Protein AF-0000000073405337 (afdb_homodimer)

Secondary structure (DSSP, 8-state):
---PPPHHHHHHB-HHHHHHHHHHHHTS-BHHHHHHHHT--HHHHHHHHHHHHHTTSEEEEEEE-TTSPEEEEEEE-HHHHHHHHHHHHHHHHHHGGG-/---PPPHHHHHHB-HHHHHHHHHHHHTS-BHHHHHHHHT--HHHHHHHHHHHHHTTSEEEEEEE-TTSPEEEEEEE-HHHHHHHHHHHHHHHHHHGGG-

Radius of gyration: 18.99 Å; Cα contacts (8 Å, |Δi|>4): 247; chains: 2; bounding box: 36×68×45 Å

Organism: Sulfolobus acidocaldarius (strain ATCC 33909 / DSM 639 / JCM 8929 / NBRC 15157 / NCIMB 11770) (NCBI:txid330779)

Foldseek 3Di:
DQQDFDPVLVVVDDLLLVLLLVCVNVPWDWLVRSCVVSVHDPVSSVVNVVVCVVVQQKDWDWDQDPVRDITIIIHGDPNSVVSNVVSSVVRVVVVVVPD/DQQDFDPVLVVVDDLLLVLLLVCVNVPWDWLVVSCVVSVHDPVSSVVNVVVCVVVQQKDWDWDQDPVRDITIIIHGDPNSVVSNVVSSVVRVVVVVVPD

InterPro domains:
  IPR036388 Winged helix-like DNA-binding domain superfamily [G3DSA:1.10.10.10] (5-98)
  IPR036390 Winged helix DNA-binding domain superfamily [SSF46785] (7-92)

Solvent-accessible surface area (backbone atoms only — not comparable to full-atom values): 11144 Å² total; per-residue (Å²): 131,88,82,82,78,42,70,68,47,61,72,41,44,21,71,60,44,47,50,48,44,47,35,60,74,58,62,53,29,38,59,66,55,47,29,61,75,68,69,48,51,68,70,51,46,66,54,46,51,58,52,36,39,75,70,48,29,35,45,75,43,79,41,78,44,94,84,75,42,76,44,46,30,35,35,64,32,74,62,22,46,53,53,35,49,52,51,52,51,51,34,54,63,69,51,59,66,82,110,131,88,82,80,79,41,69,69,48,60,71,40,45,21,71,60,44,47,50,47,44,46,36,63,73,59,62,53,30,37,58,66,56,47,28,61,75,68,68,49,52,69,70,51,48,66,54,45,52,58,51,36,38,74,71,48,29,35,46,74,43,78,42,78,44,94,85,74,42,76,46,49,29,35,35,64,31,74,62,22,46,53,52,36,50,51,53,52,50,50,33,53,62,70,54,60,66,81,111

pLDDT: mean 93.94, std 10.53, range [35.09, 98.75]

Sequence (198 aa):
MEIKINEQLFELLSTEMKFVLYVGLLKEPTLSELRDATRASWSTVHNIVPKLQGLGLIEVQEEKTRVKSVKKIAKLTDKGRMVFEKILELNQLLSEDKAMEIKINEQLFELLSTEMKFVLYVGLLKEPTLSELRDATRASWSTVHNIVPKLQGLGLIEVQEEKTRVKSVKKIAKLTDKGRMVFEKILELNQLLSEDKA

Nearest PDB structures (foldseek):
  4em0-assembly1_B  TM=7.522E-01  e=1.546E-04  Staphylococcus aureus subsp. aureus MRSA252
  2eth-assembly1_A  TM=6.329E-01  e=9.337E-05  Thermotoga maritima
  4zzl-assembly1_A  TM=7.903E-01  e=5.806E-04  Pseudomonas aeruginosa
  7el3-assembly1_B  TM=6.093E-01  e=9.613E-04  Acinetobacter baumannii
  1sfx-assembly1_A  TM=6.537E-01  e=8.725E-03  Archaeoglobus fulgidus DSM 4304

Structure (mmCIF, N/CA/C/O backbone):
data_AF-0000000073405337-model_v1
#
loop_
_entity.id
_entity.type
_entity.pdbx_description
1 polymer 'Conserved conjugative plasmid protein'
#
loop_
_atom_site.group_PDB
_atom_site.id
_atom_site.type_symbol
_atom_site.label_atom_id
_atom_site.label_alt_id
_atom_site.label_comp_id
_atom_site.label_asym_id
_atom_site.label_entity_id
_atom_site.label_seq_id
_atom_site.pdbx_PDB_ins_code
_atom_site.Cartn_x
_atom_site.Cartn_y
_atom_site.Cartn_z
_atom_site.occupancy
_atom_site.B_iso_or_equiv
_atom_site.auth_seq_id
_atom_site.auth_comp_id
_atom_site.auth_asym_id
_atom_site.auth_atom_id
_atom_site.pdbx_PDB_model_num
ATOM 1 N N . MET A 1 1 ? -19.859 14.172 -2.201 1 52.22 1 MET A N 1
ATOM 2 C CA . MET A 1 1 ? -20.156 12.75 -2.244 1 52.22 1 MET A CA 1
ATOM 3 C C . MET A 1 1 ? -19.234 11.961 -1.316 1 52.22 1 MET A C 1
ATOM 5 O O . MET A 1 1 ? -18.031 12.18 -1.312 1 52.22 1 MET A O 1
ATOM 9 N N . GLU A 1 2 ? -19.766 11.422 -0.228 1 74.88 2 GLU A N 1
ATOM 10 C CA . GLU A 1 2 ? -19.062 10.695 0.829 1 74.88 2 GLU A CA 1
ATOM 11 C C . GLU A 1 2 ? -18.375 9.453 0.279 1 74.88 2 GLU A C 1
ATOM 13 O O . GLU A 1 2 ? -19.016 8.617 -0.379 1 74.88 2 GLU A O 1
ATOM 18 N N . ILE A 1 3 ? -17.031 9.531 0.076 1 84.38 3 ILE A N 1
ATOM 19 C CA . ILE A 1 3 ? -16.281 8.398 -0.467 1 84.38 3 ILE A CA 1
ATOM 20 C C . ILE A 1 3 ? -16.266 7.262 0.55 1 84.38 3 ILE A C 1
ATOM 22 O O . ILE A 1 3 ? -15.812 7.441 1.686 1 84.38 3 ILE A O 1
ATOM 26 N N . LYS A 1 4 ? -16.953 6.145 0.155 1 92.75 4 LYS A N 1
ATOM 27 C CA . LYS A 1 4 ? -16.906 4.949 0.99 1 92.75 4 LYS A CA 1
ATOM 28 C C . LYS A 1 4 ? -15.648 4.125 0.693 1 92.75 4 LYS A C 1
ATOM 30 O O . LYS A 1 4 ? -15.422 3.73 -0.451 1 92.75 4 LYS A O 1
ATOM 35 N N . ILE A 1 5 ? -14.914 3.9 1.692 1 94.75 5 ILE A N 1
ATOM 36 C CA . ILE A 1 5 ? -13.672 3.148 1.528 1 94.75 5 ILE A CA 1
ATOM 37 C C . ILE A 1 5 ? -13.93 1.666 1.794 1 94.75 5 ILE A C 1
ATOM 39 O O . ILE A 1 5 ? -14.461 1.301 2.848 1 94.75 5 ILE A O 1
ATOM 43 N N . ASN A 1 6 ? -13.508 0.864 0.91 1 94.38 6 ASN A N 1
ATOM 44 C CA . ASN A 1 6 ? -13.703 -0.58 0.991 1 94.38 6 ASN A CA 1
ATOM 45 C C . ASN A 1 6 ? -12.695 -1.229 1.938 1 94.38 6 ASN A C 1
ATOM 47 O O . ASN A 1 6 ? -11.523 -0.854 1.953 1 94.38 6 ASN A O 1
ATOM 51 N N . GLU A 1 7 ? -13.234 -2.178 2.639 1 95.25 7 GLU A N 1
ATOM 52 C CA . GLU A 1 7 ? -12.375 -2.875 3.588 1 95.25 7 GLU A CA 1
ATOM 53 C C . GLU A 1 7 ? -11.203 -3.547 2.879 1 95.25 7 GLU A C 1
ATOM 55 O O . GLU A 1 7 ? -10.109 -3.66 3.441 1 95.25 7 GLU A O 1
ATOM 60 N N . GLN A 1 8 ? -11.352 -4.055 1.695 1 95.69 8 GLN A N 1
ATOM 61 C CA . GLN A 1 8 ? -10.289 -4.691 0.926 1 95.69 8 GLN A CA 1
ATOM 62 C C . GLN A 1 8 ? -9.141 -3.721 0.653 1 95.69 8 GLN A C 1
ATOM 64 O O . GLN A 1 8 ? -7.973 -4.098 0.719 1 95.69 8 GLN A O 1
ATOM 69 N N . LEU A 1 9 ? -9.523 -2.535 0.361 1 96.38 9 LEU A N 1
ATOM 70 C CA . LEU A 1 9 ? -8.492 -1.525 0.148 1 96.38 9 LEU A CA 1
ATOM 71 C C . LEU A 1 9 ? -7.648 -1.33 1.406 1 96.38 9 LEU A C 1
ATOM 73 O O . LEU A 1 9 ? -6.422 -1.273 1.336 1 96.38 9 LEU A O 1
ATOM 77 N N . PHE A 1 10 ? -8.367 -1.22 2.51 1 95.12 10 PHE A N 1
ATOM 78 C CA . PHE A 1 10 ? -7.676 -1.005 3.775 1 95.12 10 PHE A CA 1
ATOM 79 C C . PHE A 1 10 ? -6.707 -2.145 4.059 1 95.12 10 PHE A C 1
ATOM 81 O O . PHE A 1 10 ? -5.621 -1.922 4.598 1 95.12 10 PHE A O 1
ATOM 88 N N . GLU A 1 11 ? -7.066 -3.322 3.666 1 94.31 11 GLU A N 1
ATOM 89 C CA . GLU A 1 11 ? -6.219 -4.492 3.865 1 94.31 11 GLU A CA 1
ATOM 90 C C . GLU A 1 11 ? -4.973 -4.43 2.982 1 94.31 11 GLU A C 1
ATOM 92 O O . GLU A 1 11 ? -3.932 -4.988 3.328 1 94.31 11 GLU A O 1
ATOM 97 N N . LEU A 1 12 ? -5.074 -3.746 1.943 1 97.44 12 LEU A N 1
ATOM 98 C CA . LEU A 1 12 ? -3.998 -3.744 0.957 1 97.44 12 LEU A CA 1
ATOM 99 C C . LEU A 1 12 ? -3.07 -2.553 1.169 1 97.44 12 LEU A C 1
ATOM 101 O O . LEU A 1 12 ? -1.933 -2.555 0.693 1 97.44 12 LEU A O 1
ATOM 105 N N . LEU A 1 13 ? -3.541 -1.532 1.844 1 98.06 13 LEU A N 1
ATOM 106 C CA . LEU A 1 13 ? -2.75 -0.317 1.991 1 98.06 13 LEU A CA 1
ATOM 107 C C . LEU A 1 13 ? -1.751 -0.454 3.135 1 98.06 13 LEU A C 1
ATOM 109 O O . LEU A 1 13 ? -2.059 -1.058 4.164 1 98.06 13 LEU A O 1
ATOM 113 N N . SER A 1 14 ? -0.599 0.076 3.014 1 98.19 14 SER A N 1
ATOM 114 C CA . SER A 1 14 ? 0.33 0.271 4.121 1 98.19 14 SER A CA 1
ATOM 115 C C . SER A 1 14 ? -0.15 1.376 5.059 1 98.19 14 SER A C 1
ATOM 117 O O . SER A 1 14 ? -1.087 2.109 4.73 1 98.19 14 SER A O 1
ATOM 119 N N . THR A 1 15 ? 0.504 1.467 6.172 1 97.88 15 THR A N 1
ATOM 120 C CA . THR A 1 15 ? 0.21 2.57 7.078 1 97.88 15 THR A CA 1
ATOM 121 C C . THR A 1 15 ? 0.48 3.912 6.406 1 97.88 15 THR A C 1
ATOM 123 O O . THR A 1 15 ? -0.313 4.848 6.531 1 97.88 15 THR A O 1
ATOM 126 N N . GLU A 1 16 ? 1.573 3.961 5.688 1 98.31 16 GLU A N 1
ATOM 127 C CA . GLU A 1 16 ? 1.931 5.18 4.969 1 98.31 16 GLU A CA 1
ATOM 128 C C . GLU A 1 16 ? 0.82 5.602 4.008 1 98.31 16 GLU A C 1
ATOM 130 O O . GLU A 1 16 ? 0.406 6.762 4.004 1 98.31 16 GLU A O 1
ATOM 135 N N . MET A 1 17 ? 0.316 4.691 3.297 1 98.62 17 MET A N 1
ATOM 136 C CA . MET A 1 17 ? -0.707 4.992 2.299 1 98.62 17 MET A CA 1
ATOM 137 C C . MET A 1 17 ? -2.033 5.336 2.967 1 98.62 17 MET A C 1
ATOM 139 O O . MET A 1 17 ? -2.795 6.16 2.461 1 98.62 17 MET A O 1
ATOM 143 N N . LYS A 1 18 ? -2.324 4.719 4.039 1 98.38 18 LYS A N 1
ATOM 144 C CA . LYS A 1 18 ? -3.521 5.062 4.801 1 98.38 18 LYS A CA 1
ATOM 145 C C . LYS A 1 18 ? -3.453 6.504 5.305 1 98.38 18 LYS A C 1
ATOM 147 O O . LYS A 1 18 ? -4.465 7.207 5.324 1 98.38 18 LYS A O 1
ATOM 152 N N . PHE A 1 19 ? -2.312 6.871 5.719 1 98.75 19 PHE A N 1
ATOM 153 C CA . PHE A 1 19 ? -2.166 8.25 6.16 1 98.75 19 PHE A CA 1
ATOM 154 C C . PHE A 1 19 ? -2.428 9.219 5.012 1 98.75 19 PHE A C 1
ATOM 156 O O . PHE A 1 19 ? -3.123 10.219 5.184 1 98.75 19 PHE A O 1
ATOM 163 N N . VAL A 1 20 ? -1.904 8.953 3.85 1 98.62 20 VAL A N 1
ATOM 164 C CA . VAL A 1 20 ? -2.16 9.797 2.689 1 98.62 20 VAL A CA 1
ATOM 165 C C . VAL A 1 20 ? -3.66 9.852 2.41 1 98.62 20 VAL A C 1
ATOM 167 O O . VAL A 1 20 ? -4.215 10.93 2.172 1 98.62 20 VAL A O 1
ATOM 170 N N . LEU A 1 21 ? -4.281 8.719 2.455 1 98.56 21 LEU A N 1
ATOM 171 C CA . LEU A 1 21 ? -5.723 8.609 2.244 1 98.56 21 LEU A CA 1
ATOM 172 C C . LEU A 1 21 ? -6.48 9.508 3.211 1 98.56 21 LEU A C 1
ATOM 174 O O . LEU A 1 21 ? -7.32 10.312 2.789 1 98.56 21 LEU A O 1
ATOM 178 N N . TYR A 1 22 ? -6.113 9.461 4.41 1 98.38 22 TYR A N 1
ATOM 179 C CA . TYR A 1 22 ? -6.895 10.164 5.426 1 98.38 22 TYR A CA 1
ATOM 180 C C . TYR A 1 22 ? -6.602 11.656 5.398 1 98.38 22 TYR A C 1
ATOM 182 O O . TYR A 1 22 ? -7.484 12.477 5.668 1 98.38 22 TYR A O 1
ATOM 190 N N . VAL A 1 23 ? -5.402 12.031 5.141 1 98.56 23 VAL A N 1
ATOM 191 C CA . VAL A 1 23 ? -5.141 13.461 4.973 1 98.56 23 VAL A CA 1
ATOM 192 C C . VAL A 1 23 ? -6.023 14.016 3.859 1 98.56 23 VAL A C 1
ATOM 194 O O . VAL A 1 23 ? -6.582 15.109 3.992 1 98.56 23 VAL A O 1
ATOM 197 N N . GLY A 1 24 ? -6.113 13.273 2.785 1 98.12 24 GLY A N 1
ATOM 198 C CA . GLY A 1 24 ? -6.957 13.688 1.677 1 98.12 24 GLY A CA 1
ATOM 199 C C . GLY A 1 24 ? -8.43 13.719 2.027 1 98.12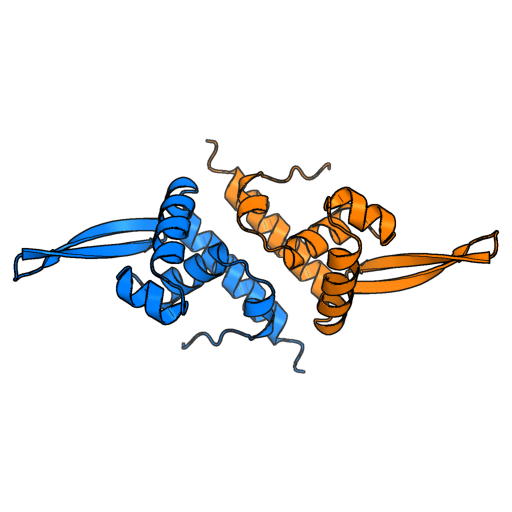 24 GLY A C 1
ATOM 200 O O . GLY A 1 24 ? -9.141 14.664 1.662 1 98.12 24 GLY A O 1
ATOM 201 N N . LEU A 1 25 ? -8.906 12.742 2.723 1 97.81 25 LEU A N 1
ATOM 202 C CA . LEU A 1 25 ? -10.32 12.625 3.061 1 97.81 25 LEU A CA 1
ATOM 203 C C . LEU A 1 25 ? -10.742 13.719 4.035 1 97.81 25 LEU A C 1
ATOM 205 O O . LEU A 1 25 ? -11.852 14.25 3.934 1 97.81 25 LEU A O 1
ATOM 209 N N . LEU A 1 26 ? -9.844 14.039 5 1 97.31 26 LEU A N 1
ATOM 210 C CA . LEU A 1 26 ? -10.18 14.961 6.078 1 97.31 26 LEU A CA 1
ATOM 211 C C . LEU A 1 26 ? -9.922 16.406 5.664 1 97.31 26 LEU A C 1
ATOM 213 O O . LEU A 1 26 ? -10.375 17.344 6.324 1 97.31 26 LEU A O 1
ATOM 217 N N . LYS A 1 27 ? -9.289 16.578 4.613 1 94.75 27 LYS A N 1
ATOM 218 C CA . LYS A 1 27 ? -8.984 17.906 4.09 1 94.75 27 LYS A CA 1
ATOM 219 C C . LYS A 1 27 ? -8.32 18.781 5.152 1 94.75 27 LYS A C 1
ATOM 221 O O . LYS A 1 27 ? -8.953 19.672 5.715 1 94.75 27 LYS A O 1
ATOM 226 N N . GLU A 1 28 ? -7.113 18.656 5.402 1 92.75 28 GLU A N 1
ATOM 227 C CA . GLU A 1 28 ? -6.27 19.469 6.27 1 92.75 28 GLU A CA 1
ATOM 228 C C . GLU A 1 28 ? -6.488 19.141 7.738 1 92.75 28 GLU A C 1
ATOM 230 O O . GLU A 1 28 ? -6.758 20.016 8.555 1 92.75 28 GLU A O 1
ATOM 235 N N . PRO A 1 29 ? -6.332 17.969 8.117 1 98 29 PRO A N 1
ATOM 236 C CA . PRO A 1 29 ? -6.457 17.562 9.523 1 98 29 PRO A CA 1
ATOM 237 C C . PRO A 1 29 ? -5.281 18.031 10.375 1 98 29 PRO A C 1
ATOM 239 O O . PRO A 1 29 ? -4.156 18.125 9.875 1 98 29 PRO A O 1
ATOM 242 N N . THR A 1 30 ? -5.621 18.281 11.648 1 97.69 30 THR A N 1
ATOM 243 C CA . THR A 1 30 ? -4.527 18.344 12.609 1 97.69 30 THR A CA 1
ATOM 244 C C . THR A 1 30 ? -3.904 16.969 12.82 1 97.69 30 THR A C 1
ATOM 246 O O . THR A 1 30 ? -4.5 15.945 12.461 1 97.69 30 THR A O 1
ATOM 249 N N . LEU A 1 31 ? -2.67 16.938 13.359 1 98 31 LEU A N 1
ATOM 250 C CA . LEU A 1 31 ? -2.047 15.656 13.641 1 98 31 LEU A CA 1
ATOM 251 C C . LEU A 1 31 ? -2.881 14.852 14.633 1 98 31 LEU A C 1
ATOM 253 O O . LEU A 1 31 ? -2.934 13.625 14.547 1 98 31 LEU A O 1
ATOM 257 N N . SER A 1 32 ? -3.574 15.547 15.531 1 97.56 32 SER A N 1
ATOM 258 C CA . SER A 1 32 ? -4.465 14.875 16.484 1 97.56 32 SER A CA 1
ATOM 259 C C . SER A 1 32 ? -5.645 14.227 15.766 1 97.56 32 SER A C 1
ATOM 261 O O . SER A 1 32 ? -5.984 13.078 16.031 1 97.56 32 SER A O 1
ATOM 263 N N . GLU A 1 33 ? -6.254 14.922 14.922 1 98 33 GLU A N 1
ATOM 264 C CA . GLU A 1 33 ? -7.355 14.383 14.125 1 98 33 GLU A CA 1
ATOM 265 C C . GLU A 1 33 ? -6.898 13.211 13.266 1 98 33 GLU A C 1
ATOM 267 O O . GLU A 1 33 ? -7.617 12.219 13.133 1 98 33 GLU A O 1
ATOM 272 N N . LEU A 1 34 ? -5.754 13.352 12.688 1 98.38 34 LEU A N 1
ATOM 273 C CA . LEU A 1 34 ? -5.184 12.297 11.859 1 98.38 34 LEU A CA 1
ATOM 274 C C . LEU A 1 34 ? -4.918 11.039 12.68 1 98.38 34 LEU A C 1
ATOM 276 O O . LEU A 1 34 ? -5.23 9.93 12.242 1 98.38 34 LEU A O 1
ATOM 280 N N . ARG A 1 35 ? -4.375 11.266 13.867 1 98.5 35 ARG A N 1
ATOM 281 C CA . ARG A 1 35 ? -4.113 10.164 14.781 1 98.5 35 ARG A CA 1
ATOM 282 C C . ARG A 1 35 ? -5.398 9.406 15.109 1 98.5 35 ARG A C 1
ATOM 284 O O . ARG A 1 35 ? -5.434 8.18 15.055 1 98.5 35 ARG A O 1
ATOM 291 N N . ASP A 1 36 ? -6.465 10.133 15.383 1 98.25 36 ASP A N 1
ATOM 292 C CA . ASP A 1 36 ? -7.75 9.539 15.727 1 98.25 36 ASP A CA 1
ATOM 293 C C . ASP A 1 36 ? -8.352 8.789 14.539 1 98.25 36 ASP A C 1
ATOM 295 O O . ASP A 1 36 ? -8.812 7.656 14.688 1 98.25 36 ASP A O 1
ATOM 299 N N . ALA A 1 37 ? -8.281 9.32 13.383 1 97.06 37 ALA A N 1
ATOM 300 C CA . ALA A 1 37 ? -8.883 8.742 12.188 1 97.06 37 ALA A CA 1
ATOM 301 C C . ALA A 1 37 ? -8.164 7.457 11.789 1 97.06 37 ALA A C 1
ATOM 303 O O . ALA A 1 37 ? -8.789 6.516 11.289 1 97.06 37 ALA A O 1
ATOM 304 N N . THR A 1 38 ? -6.84 7.383 11.969 1 97.19 38 THR A N 1
ATOM 305 C CA . THR A 1 38 ? -6.047 6.227 11.57 1 97.19 38 THR A CA 1
ATOM 306 C C . THR A 1 38 ? -5.977 5.207 12.703 1 97.19 38 THR A C 1
ATOM 308 O O . THR A 1 38 ? -5.414 4.121 12.539 1 97.19 38 THR A O 1
ATOM 311 N N . ARG A 1 39 ? -6.477 5.633 13.867 1 97.44 39 ARG A N 1
ATOM 312 C CA . ARG A 1 39 ? -6.387 4.809 15.062 1 97.44 39 ARG A CA 1
ATOM 313 C C . ARG A 1 39 ? -4.941 4.445 15.375 1 97.44 39 ARG A C 1
ATOM 315 O O . ARG A 1 39 ? -4.648 3.312 15.758 1 97.44 39 ARG A O 1
ATOM 322 N N . ALA A 1 40 ? -4.117 5.352 15.148 1 98.25 40 ALA A N 1
ATOM 323 C CA . ALA A 1 40 ? -2.686 5.156 15.367 1 98.25 40 ALA A CA 1
ATOM 324 C C . ALA A 1 40 ? -2.262 5.699 16.734 1 98.25 40 ALA A C 1
ATOM 326 O O . ALA A 1 40 ? -2.975 6.5 17.344 1 98.25 40 ALA A O 1
ATOM 327 N N . SER A 1 41 ? -1.123 5.285 17.156 1 98.44 41 SER A N 1
ATOM 328 C CA . SER A 1 41 ? -0.475 5.895 18.312 1 98.44 41 SER A CA 1
ATOM 329 C C . SER A 1 41 ? 0.309 7.141 17.906 1 98.44 41 SER A C 1
ATOM 331 O O . SER A 1 41 ? 0.611 7.34 16.734 1 98.44 41 SER A O 1
ATOM 333 N N . TRP A 1 42 ? 0.666 7.918 18.875 1 98 42 TRP A N 1
ATOM 334 C CA . TRP A 1 42 ? 1.489 9.086 18.594 1 98 42 TRP A CA 1
ATOM 335 C C . TRP A 1 42 ? 2.854 8.68 18.047 1 98 42 TRP A C 1
ATOM 337 O O . TRP A 1 42 ? 3.42 9.367 17.203 1 98 42 TRP A O 1
ATOM 347 N N . SER A 1 43 ? 3.33 7.582 18.547 1 98.56 43 SER A N 1
ATOM 348 C CA . SER A 1 43 ? 4.598 7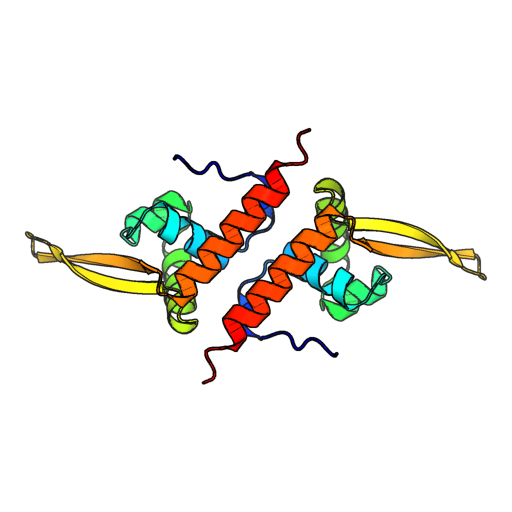.094 18.016 1 98.56 43 SER A CA 1
ATOM 349 C C . SER A 1 43 ? 4.504 6.832 16.516 1 98.56 43 SER A C 1
ATOM 351 O O . SER A 1 43 ? 5.434 7.141 15.766 1 98.56 43 SER A O 1
ATOM 353 N N . THR A 1 44 ? 3.422 6.277 16.031 1 98.38 44 THR A N 1
ATOM 354 C CA . THR A 1 44 ? 3.195 6.02 14.609 1 98.38 44 THR A CA 1
ATOM 355 C C . THR A 1 44 ? 3.1 7.328 13.828 1 98.38 44 THR A C 1
ATOM 357 O O . THR A 1 44 ? 3.736 7.484 12.789 1 98.38 44 THR A O 1
ATOM 360 N N . VAL A 1 45 ? 2.338 8.242 14.398 1 98.56 45 VAL A N 1
ATOM 361 C CA . VAL A 1 45 ? 2.168 9.531 13.742 1 98.56 45 VAL A CA 1
ATOM 362 C C . VAL A 1 45 ? 3.525 10.211 13.57 1 98.56 45 VAL A C 1
ATOM 364 O O . VAL A 1 45 ? 3.861 10.672 12.477 1 98.56 45 VAL A O 1
ATOM 367 N N . HIS A 1 46 ? 4.301 10.188 14.531 1 97.88 46 HIS A N 1
ATOM 368 C CA . HIS A 1 46 ? 5.578 10.891 14.531 1 97.88 46 HIS A CA 1
ATOM 369 C C . HIS A 1 46 ? 6.586 10.195 13.617 1 97.88 46 HIS A C 1
ATOM 371 O O . HIS A 1 46 ? 7.562 10.812 13.18 1 97.88 46 HIS A O 1
ATOM 377 N N . ASN A 1 47 ? 6.395 8.984 13.359 1 98.38 47 ASN A N 1
ATOM 378 C CA . ASN A 1 47 ? 7.25 8.25 12.438 1 98.38 47 ASN A CA 1
ATOM 379 C C . ASN A 1 47 ? 6.801 8.43 10.992 1 98.38 47 ASN A C 1
ATOM 381 O O . ASN A 1 47 ? 7.629 8.625 10.094 1 98.38 47 ASN A O 1
ATOM 385 N N . ILE A 1 48 ? 5.484 8.367 10.781 1 98.44 48 ILE A N 1
ATOM 386 C CA . ILE A 1 48 ? 4.914 8.32 9.438 1 98.44 48 ILE A CA 1
ATOM 387 C C . ILE A 1 48 ? 4.918 9.719 8.82 1 98.44 48 ILE A C 1
ATOM 389 O O . ILE A 1 48 ? 5.223 9.883 7.641 1 98.44 48 ILE A O 1
ATOM 393 N N . VAL A 1 49 ? 4.582 10.734 9.594 1 98.56 49 VAL A N 1
ATOM 394 C CA . VAL A 1 49 ? 4.402 12.078 9.062 1 98.56 49 VAL A CA 1
ATOM 395 C C . VAL A 1 49 ? 5.73 12.594 8.5 1 98.56 49 VAL A C 1
ATOM 397 O O . VAL A 1 49 ? 5.801 13.016 7.348 1 98.56 49 VAL A O 1
ATOM 400 N N . PRO A 1 50 ? 6.848 12.5 9.258 1 98.44 50 PRO A N 1
ATOM 401 C CA . PRO A 1 50 ? 8.125 12.922 8.672 1 98.44 50 PRO A CA 1
ATOM 402 C C . PRO A 1 50 ? 8.5 12.109 7.434 1 98.44 50 PRO A C 1
ATOM 404 O O . PRO A 1 50 ? 9.078 12.656 6.492 1 98.44 50 PRO A O 1
ATOM 407 N N . LYS A 1 51 ? 8.219 10.867 7.438 1 98.12 51 LYS A N 1
ATOM 408 C CA . LYS A 1 51 ? 8.508 10.023 6.281 1 98.12 51 LYS A CA 1
ATOM 409 C C . LYS A 1 51 ? 7.766 10.516 5.043 1 98.12 51 LYS A C 1
ATOM 411 O O . LYS A 1 51 ? 8.359 10.648 3.969 1 98.12 51 LYS A O 1
ATOM 416 N N . LEU A 1 52 ? 6.48 10.852 5.203 1 98.5 52 LEU A N 1
ATOM 417 C CA . LEU A 1 52 ? 5.668 11.328 4.09 1 98.5 52 LEU A CA 1
ATOM 418 C C . LEU A 1 52 ? 6.121 12.711 3.637 1 98.5 52 LEU A C 1
ATOM 420 O O . LEU A 1 52 ? 6.055 13.031 2.449 1 98.5 52 LEU A O 1
ATOM 424 N N . GLN A 1 53 ? 6.566 13.523 4.582 1 98.38 53 GLN A N 1
ATOM 425 C CA . GLN A 1 53 ? 7.152 14.805 4.219 1 98.38 53 GLN A CA 1
ATOM 426 C C . GLN A 1 53 ? 8.422 14.617 3.387 1 98.38 53 GLN A C 1
ATOM 428 O O . GLN A 1 53 ? 8.609 15.289 2.377 1 98.38 53 GLN A O 1
ATOM 433 N N . GLY A 1 54 ? 9.242 13.688 3.861 1 96.94 54 GLY A N 1
ATOM 434 C CA . GLY A 1 54 ? 10.461 13.383 3.141 1 96.94 54 GLY A CA 1
ATOM 435 C C . GLY A 1 54 ? 10.219 12.883 1.728 1 96.94 54 GLY A C 1
ATOM 436 O O . GLY A 1 54 ? 11.016 13.148 0.823 1 96.94 54 GLY A O 1
ATOM 437 N N . LEU A 1 55 ? 9.086 12.234 1.519 1 96.44 55 LEU A N 1
ATOM 438 C CA . LEU A 1 55 ? 8.727 11.711 0.206 1 96.44 55 LEU A CA 1
ATOM 439 C C . LEU A 1 55 ? 8.023 12.781 -0.631 1 96.44 55 LEU A C 1
ATOM 441 O O . LEU A 1 55 ? 7.688 12.539 -1.791 1 96.44 55 LEU A O 1
ATOM 445 N N . GLY A 1 56 ? 7.723 13.906 -0.01 1 97.25 56 GLY A N 1
ATOM 446 C CA . GLY A 1 56 ? 7.09 15.008 -0.716 1 97.25 56 GLY A CA 1
ATOM 447 C C . GLY A 1 56 ? 5.602 14.812 -0.922 1 97.25 56 GLY A C 1
ATOM 448 O O . GLY A 1 56 ? 5.016 15.383 -1.847 1 97.25 56 GLY A O 1
ATOM 449 N N . LEU A 1 57 ? 4.969 14.031 -0.098 1 98.19 57 LEU A N 1
ATOM 450 C CA . LEU A 1 57 ? 3.561 13.703 -0.295 1 98.19 57 LEU A CA 1
ATOM 451 C C . LEU A 1 57 ? 2.67 14.594 0.565 1 98.19 57 LEU A C 1
ATOM 453 O O . LEU A 1 57 ? 1.521 14.859 0.205 1 98.19 57 LEU A O 1
ATOM 457 N N . ILE A 1 58 ? 3.205 15 1.747 1 98.62 58 ILE A N 1
ATOM 458 C CA . ILE A 1 58 ? 2.424 15.898 2.598 1 98.62 58 ILE A CA 1
ATOM 459 C C . ILE A 1 58 ? 3.309 17.031 3.102 1 98.62 58 ILE A C 1
ATOM 461 O O . ILE A 1 58 ? 4.535 16.953 3.027 1 98.62 58 ILE A O 1
ATOM 465 N N . GLU A 1 59 ? 2.686 18.062 3.496 1 98.62 59 GLU A N 1
ATOM 466 C CA . GLU A 1 59 ? 3.309 19.156 4.25 1 98.62 59 GLU A CA 1
ATOM 467 C C . GLU A 1 59 ? 2.562 19.422 5.555 1 98.62 59 GLU A C 1
ATOM 469 O O . GLU A 1 59 ? 1.365 19.141 5.656 1 98.62 59 GLU A O 1
ATOM 474 N N . VAL A 1 60 ? 3.33 19.828 6.551 1 98.25 60 VAL A N 1
ATOM 475 C CA . VAL A 1 60 ? 2.742 20.172 7.844 1 98.25 60 VAL A CA 1
ATOM 476 C C . VAL A 1 60 ? 2.914 21.656 8.117 1 98.25 60 VAL A C 1
ATOM 478 O O . VAL A 1 60 ? 4.023 22.188 8.023 1 98.25 60 VAL A O 1
ATOM 481 N N . GLN A 1 61 ? 1.798 22.266 8.391 1 97.06 61 GLN A N 1
ATOM 482 C CA . GLN A 1 61 ? 1.803 23.688 8.719 1 97.06 61 GLN A CA 1
ATOM 483 C C . GLN A 1 61 ? 1.445 23.906 10.188 1 97.06 61 GLN A C 1
ATOM 485 O O . GLN A 1 61 ? 0.598 23.203 10.742 1 97.06 61 GLN A O 1
ATOM 490 N N . GLU A 1 62 ? 2.154 24.891 10.695 1 95 62 GLU A N 1
ATOM 491 C CA . GLU A 1 62 ? 1.856 25.266 12.07 1 95 62 GLU A CA 1
ATOM 492 C C . GLU A 1 62 ? 0.951 26.484 12.133 1 95 62 GLU A C 1
ATOM 494 O O . GLU A 1 62 ? 1.17 27.453 11.406 1 95 62 GLU A O 1
ATOM 499 N N . GLU A 1 63 ? -0.084 26.312 12.891 1 90.75 63 GLU A N 1
ATOM 500 C CA . GLU A 1 63 ? -0.986 27.438 13.102 1 90.75 63 GLU A CA 1
ATOM 501 C C . GLU A 1 63 ? -1.087 27.781 14.586 1 90.75 63 GLU A C 1
ATOM 503 O O . GLU A 1 63 ? -1.396 26.922 15.414 1 90.75 63 GLU A O 1
ATOM 508 N N . LYS A 1 64 ? -0.781 29.078 14.898 1 88.75 64 LYS A N 1
ATOM 509 C CA . LYS A 1 64 ? -0.909 29.547 16.266 1 88.75 64 LYS A CA 1
ATOM 510 C C . LYS A 1 64 ? -2.375 29.75 16.641 1 88.75 64 LYS A C 1
ATOM 512 O O . LYS A 1 64 ? -3.164 30.25 15.844 1 88.75 64 LYS A O 1
ATOM 517 N N . THR A 1 65 ? -2.711 29.141 17.734 1 83.62 65 THR A N 1
ATOM 518 C CA . THR A 1 65 ? -4.078 29.312 18.203 1 83.62 65 THR A CA 1
ATOM 519 C C . THR A 1 65 ? -4.176 30.562 19.094 1 83.62 65 THR A C 1
ATOM 521 O O . THR A 1 65 ? -3.174 31.234 19.344 1 83.62 65 THR A O 1
ATOM 524 N N . ARG A 1 66 ? -5.332 30.844 19.391 1 84.75 66 ARG A N 1
ATOM 525 C CA . ARG A 1 66 ? -5.629 32.031 20.188 1 84.75 66 ARG A CA 1
ATOM 526 C C . ARG A 1 66 ? -5.031 31.906 21.594 1 84.75 66 ARG A C 1
ATOM 528 O O . ARG A 1 66 ? -4.684 32.906 22.203 1 84.75 66 ARG A O 1
ATOM 535 N N . VAL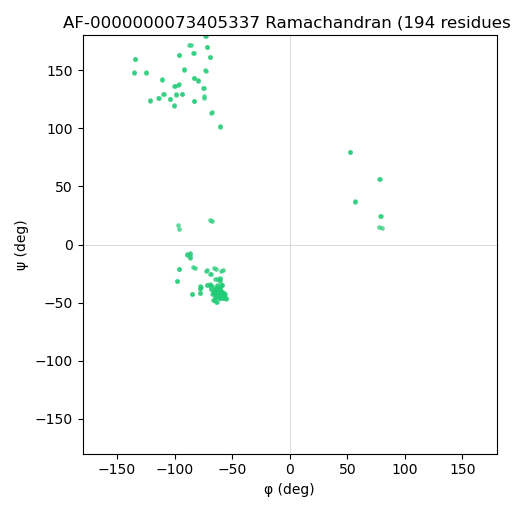 A 1 67 ? -4.875 30.797 22.156 1 87.12 67 VAL A N 1
ATOM 536 C CA . VAL A 1 67 ? -4.398 30.594 23.516 1 87.12 67 VAL A CA 1
ATOM 537 C C . VAL A 1 67 ? -2.896 30.312 23.5 1 87.12 67 VAL A C 1
ATOM 539 O O . VAL A 1 67 ? -2.375 29.641 24.391 1 87.12 67 VAL A O 1
ATOM 542 N N . LYS A 1 68 ? -2.297 30.547 22.469 1 83.81 68 LYS A N 1
ATOM 543 C CA . LYS A 1 68 ? -0.846 30.469 22.312 1 83.81 68 LYS A CA 1
ATOM 544 C C . LYS A 1 68 ? -0.393 29.031 22.109 1 83.81 68 LYS A C 1
ATOM 546 O O . LYS A 1 68 ? 0.744 28.672 22.438 1 83.81 68 LYS A O 1
ATOM 551 N N . SER A 1 69 ? -1.443 28.203 21.812 1 87.31 69 SER A N 1
ATOM 552 C CA . SER A 1 69 ? -1.036 26.859 21.453 1 87.31 69 SER A CA 1
ATOM 553 C C . SER A 1 69 ? -0.845 26.719 19.938 1 87.31 69 SER A C 1
ATOM 555 O O . SER A 1 69 ? -1.318 27.562 19.172 1 87.31 69 SER A O 1
ATOM 557 N N . VAL A 1 70 ? 0.096 25.781 19.609 1 90 70 VAL A N 1
ATOM 558 C CA . VAL A 1 70 ? 0.392 25.578 18.188 1 90 70 VAL A CA 1
ATOM 559 C C . VAL A 1 70 ? -0.271 24.281 17.703 1 90 70 VAL A C 1
ATOM 561 O O . VAL A 1 70 ? -0.109 23.234 18.328 1 90 70 VAL A O 1
ATOM 564 N N . LYS A 1 71 ? -1.061 24.375 16.672 1 93.38 71 LYS A N 1
ATOM 565 C CA . LYS A 1 71 ? -1.623 23.203 16 1 93.38 71 LYS A CA 1
ATOM 566 C C . LYS A 1 71 ? -0.844 22.875 14.734 1 93.38 71 LYS A C 1
ATOM 568 O O . LYS A 1 71 ? -0.449 23.766 13.984 1 93.38 71 LYS A O 1
ATOM 573 N N . LYS A 1 72 ? -0.587 21.578 14.562 1 97.12 72 LYS A N 1
ATOM 574 C CA . LYS A 1 72 ? 0.057 21.109 13.344 1 97.12 72 LYS A CA 1
ATOM 575 C C . LYS A 1 72 ? -0.966 20.516 12.375 1 97.12 72 LYS A C 1
ATOM 577 O O . LYS A 1 72 ? -1.678 19.562 12.711 1 97.12 72 LYS A O 1
ATOM 582 N N . ILE A 1 73 ? -1 21.172 11.188 1 98 73 ILE A N 1
ATOM 583 C CA . ILE A 1 73 ? -1.991 20.797 10.188 1 98 73 ILE A CA 1
ATOM 584 C C . ILE A 1 73 ? -1.302 20.109 9.016 1 98 73 ILE A C 1
ATOM 586 O O . ILE A 1 73 ? -0.344 20.641 8.445 1 98 73 ILE A O 1
ATOM 590 N N . ALA A 1 74 ? -1.799 18.953 8.625 1 98.62 74 ALA A N 1
ATOM 591 C CA . ALA A 1 74 ? -1.255 18.203 7.488 1 98.62 74 ALA A CA 1
ATOM 592 C C . ALA A 1 74 ? -2.045 18.5 6.215 1 98.62 74 ALA A C 1
ATOM 594 O O . ALA A 1 74 ? -3.277 18.547 6.238 1 98.62 74 ALA A O 1
ATOM 595 N N . LYS A 1 75 ? -1.308 18.672 5.105 1 98.56 75 LYS A N 1
ATOM 596 C CA . LYS A 1 75 ? -1.899 18.891 3.791 1 98.56 75 LYS A CA 1
ATOM 597 C C . LYS A 1 75 ? -1.205 18.047 2.725 1 98.56 75 LYS A C 1
ATOM 599 O O . LYS A 1 75 ? 0.006 17.828 2.791 1 98.56 75 LYS A O 1
ATOM 604 N N . LEU A 1 76 ? -1.999 17.672 1.765 1 98.62 76 LEU A N 1
ATOM 605 C CA . LEU A 1 76 ? -1.381 17 0.623 1 98.62 76 LEU A CA 1
A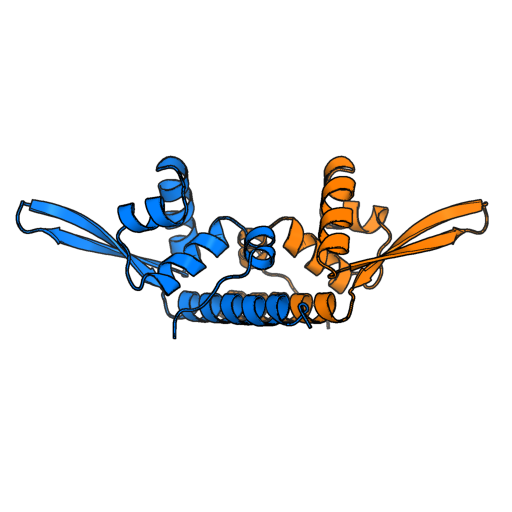TOM 606 C C . LEU A 1 76 ? -0.648 18.016 -0.261 1 98.62 76 LEU A C 1
ATOM 608 O O . LEU A 1 76 ? -1.146 19.109 -0.5 1 98.62 76 LEU A O 1
ATOM 612 N N . THR A 1 77 ? 0.566 17.625 -0.636 1 98.19 77 THR A N 1
ATOM 613 C CA . THR A 1 77 ? 1.18 18.344 -1.753 1 98.19 77 THR A CA 1
ATOM 614 C C . THR A 1 77 ? 0.507 17.953 -3.068 1 98.19 77 THR A C 1
ATOM 616 O O . THR A 1 77 ? -0.438 17.172 -3.084 1 98.19 77 THR A O 1
ATOM 619 N N . ASP A 1 78 ? 0.986 18.578 -4.168 1 97.62 78 ASP A N 1
ATOM 620 C CA . ASP A 1 78 ? 0.476 18.172 -5.477 1 97.62 78 ASP A CA 1
ATOM 621 C C . ASP A 1 78 ? 0.748 16.688 -5.738 1 97.62 78 ASP A C 1
ATOM 623 O O . ASP A 1 78 ? -0.132 15.969 -6.211 1 97.62 78 ASP A O 1
ATOM 627 N N . LYS A 1 79 ? 1.974 16.266 -5.461 1 97.56 79 LYS A N 1
ATOM 628 C CA . LYS A 1 79 ? 2.332 14.852 -5.59 1 97.56 79 LYS A CA 1
ATOM 629 C C . LYS A 1 79 ? 1.468 13.977 -4.688 1 97.56 79 LYS A C 1
ATOM 631 O O . LYS A 1 79 ? 0.998 12.914 -5.105 1 97.56 79 LYS A O 1
ATOM 636 N N . GLY A 1 80 ? 1.224 14.406 -3.479 1 98.12 80 GLY A N 1
ATOM 637 C CA . GLY A 1 80 ? 0.367 13.703 -2.537 1 98.12 80 GLY A CA 1
ATOM 638 C C . GLY A 1 80 ? -1.062 13.555 -3.025 1 98.12 80 GLY A C 1
ATOM 639 O O . GLY A 1 80 ? -1.69 12.516 -2.82 1 98.12 80 GLY A O 1
ATOM 640 N N . ARG A 1 81 ? -1.509 14.625 -3.658 1 98.38 81 ARG A N 1
ATOM 641 C CA . ARG A 1 81 ? -2.859 14.602 -4.207 1 98.38 81 ARG A CA 1
ATOM 642 C C . ARG A 1 81 ? -2.977 13.562 -5.324 1 98.38 81 ARG A C 1
ATOM 644 O O . ARG A 1 81 ? -3.992 12.875 -5.438 1 98.38 81 ARG A O 1
ATOM 651 N N . MET A 1 82 ? -1.98 13.469 -6.129 1 98 82 MET A N 1
ATOM 652 C CA . MET A 1 82 ? -1.989 12.484 -7.203 1 98 82 MET A CA 1
ATOM 653 C C . MET A 1 82 ? -1.985 11.07 -6.641 1 98 82 MET A C 1
ATOM 655 O O . MET A 1 82 ? -2.68 10.188 -7.152 1 98 82 MET A O 1
ATOM 659 N N . VAL A 1 83 ? -1.201 10.852 -5.621 1 98.31 83 VAL A N 1
ATOM 660 C CA . VAL A 1 83 ? -1.185 9.547 -4.973 1 98.31 83 VAL A CA 1
ATOM 661 C C . VAL A 1 83 ? -2.551 9.258 -4.355 1 98.31 83 VAL A C 1
ATOM 663 O O . VAL A 1 83 ? -3.078 8.148 -4.488 1 98.31 83 VAL A O 1
ATOM 666 N N . PHE A 1 84 ? -3.146 10.266 -3.732 1 98.56 84 PHE A N 1
ATOM 667 C CA . PHE A 1 84 ? -4.48 10.148 -3.154 1 98.56 84 PHE A CA 1
ATOM 668 C C . PHE A 1 84 ? -5.492 9.727 -4.211 1 98.56 84 PHE A C 1
ATOM 670 O O . PHE A 1 84 ? -6.316 8.844 -3.973 1 98.56 84 PHE A O 1
ATOM 677 N N . GLU A 1 85 ? -5.402 10.273 -5.336 1 98.25 85 GLU A N 1
ATOM 678 C CA . GLU A 1 85 ? -6.32 9.953 -6.422 1 98.25 85 GLU A CA 1
ATOM 679 C C . GLU A 1 85 ? -6.145 8.508 -6.879 1 98.25 85 GLU A C 1
ATOM 681 O O . GLU A 1 85 ? -7.117 7.828 -7.211 1 98.25 85 GLU A O 1
ATOM 686 N N . LYS A 1 86 ? -4.906 8.062 -6.953 1 98.06 86 LYS A N 1
ATOM 687 C CA . LYS A 1 86 ? -4.652 6.672 -7.328 1 98.06 86 LYS A CA 1
ATOM 688 C C . LYS A 1 86 ? -5.23 5.707 -6.293 1 98.06 86 LYS A C 1
ATOM 690 O O . LYS A 1 86 ? -5.727 4.637 -6.645 1 98.06 86 LYS A O 1
ATOM 695 N N . ILE A 1 87 ? -5.145 6.062 -5.016 1 98.38 87 ILE A N 1
ATOM 696 C CA . ILE A 1 87 ? -5.73 5.25 -3.953 1 98.38 87 ILE A CA 1
ATOM 697 C C . ILE A 1 87 ? -7.242 5.164 -4.148 1 98.38 87 ILE A C 1
ATOM 699 O O . ILE A 1 87 ? -7.832 4.09 -4.004 1 98.38 87 ILE A O 1
ATOM 703 N N . LEU A 1 88 ? -7.848 6.289 -4.512 1 97.88 88 LEU A N 1
ATOM 704 C CA . LEU A 1 88 ? -9.289 6.293 -4.742 1 97.88 88 LEU A CA 1
ATOM 705 C C . LEU A 1 88 ? -9.648 5.41 -5.934 1 97.88 88 LEU A C 1
ATOM 707 O O . LEU A 1 88 ? -10.695 4.762 -5.934 1 97.88 88 LEU A O 1
ATOM 711 N N . GLU A 1 89 ? -8.844 5.426 -6.93 1 97.44 89 GLU A N 1
ATOM 712 C CA . GLU A 1 89 ? -9.078 4.551 -8.07 1 97.44 89 GLU A CA 1
ATOM 713 C C . GLU A 1 89 ? -8.992 3.082 -7.672 1 97.44 89 GLU A C 1
ATOM 715 O O . GLU A 1 89 ? -9.773 2.258 -8.156 1 97.44 89 GLU A O 1
ATOM 720 N N . LEU A 1 90 ? -8.016 2.777 -6.883 1 97.69 90 LEU A N 1
ATOM 721 C CA . LEU A 1 90 ? -7.91 1.419 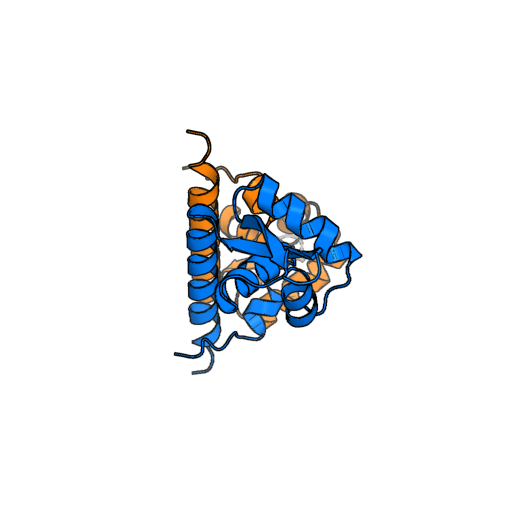-6.363 1 97.69 90 LEU A CA 1
ATOM 722 C C . LEU A 1 90 ? -9.164 1.036 -5.582 1 97.69 90 LEU A C 1
ATOM 724 O O . LEU A 1 90 ? -9.641 -0.096 -5.684 1 97.69 90 LEU A O 1
ATOM 728 N N . ASN A 1 91 ? -9.688 1.966 -4.789 1 97.56 91 ASN A N 1
ATOM 729 C CA . ASN A 1 91 ? -10.914 1.735 -4.027 1 97.56 91 ASN A CA 1
ATOM 730 C C . ASN A 1 91 ? -12.078 1.361 -4.934 1 97.56 91 ASN A C 1
ATOM 732 O O . ASN A 1 91 ? -12.844 0.448 -4.625 1 97.56 91 ASN A O 1
ATOM 736 N N . GLN A 1 92 ? -12.203 2.092 -5.969 1 95.31 92 GLN A N 1
ATOM 737 C CA . GLN A 1 92 ? -13.266 1.832 -6.934 1 95.31 92 GLN A CA 1
ATOM 738 C C . GLN A 1 92 ? -13.109 0.453 -7.57 1 95.31 92 GLN A C 1
ATOM 740 O O . GLN A 1 92 ? -14.086 -0.281 -7.727 1 95.31 92 GLN A O 1
ATOM 745 N N . LEU A 1 93 ? -11.867 0.128 -7.918 1 94.62 93 LEU A N 1
ATOM 746 C CA . LEU A 1 93 ? -11.555 -1.144 -8.562 1 94.62 93 LEU A CA 1
ATOM 747 C C . LEU A 1 93 ? -11.898 -2.314 -7.645 1 94.62 93 LEU A C 1
ATOM 749 O O . LEU A 1 93 ? -12.414 -3.336 -8.109 1 94.62 93 LEU A O 1
ATOM 753 N N . LEU A 1 94 ? -11.641 -2.16 -6.422 1 95.19 94 LEU A N 1
ATOM 754 C CA . LEU A 1 94 ? -11.797 -3.254 -5.469 1 95.19 94 LEU A CA 1
ATOM 755 C C . LEU A 1 94 ? -13.242 -3.359 -4.996 1 95.19 94 LEU A C 1
ATOM 757 O O . LEU A 1 94 ? -13.633 -4.363 -4.398 1 95.19 94 LEU A O 1
ATOM 761 N N . SER A 1 95 ? -14.062 -2.271 -5.145 1 89.31 95 SER A N 1
ATOM 762 C CA . SER A 1 95 ? -15.477 -2.283 -4.777 1 89.31 95 SER A CA 1
ATOM 763 C C . SER A 1 95 ? -16.312 -2.99 -5.836 1 89.31 95 SER A C 1
ATOM 765 O O . SER A 1 95 ? -17.422 -3.463 -5.551 1 89.31 95 SER A O 1
ATOM 767 N N . GLU A 1 96 ? -16.062 -2.865 -7.078 1 73.56 96 GLU A N 1
ATOM 768 C CA . GLU A 1 96 ? -16.844 -3.396 -8.188 1 73.56 96 GLU A CA 1
ATOM 769 C C . GLU A 1 96 ? -16.984 -4.914 -8.086 1 73.56 96 GLU A C 1
ATOM 771 O O . GLU A 1 96 ? -17.891 -5.5 -8.68 1 73.56 96 GLU A O 1
ATOM 776 N N . ASP A 1 97 ? -16.219 -5.75 -7.434 1 57.66 97 ASP A N 1
ATOM 777 C CA . ASP A 1 97 ? -16.469 -7.188 -7.465 1 57.66 97 ASP A CA 1
ATOM 778 C C . ASP A 1 97 ? -17.797 -7.527 -6.789 1 57.66 97 ASP A C 1
ATOM 780 O O . ASP A 1 97 ? -18.219 -8.688 -6.785 1 57.66 97 ASP A O 1
ATOM 784 N N . LYS A 1 98 ? -18.469 -6.668 -5.855 1 49.56 98 LYS A N 1
ATOM 785 C CA . LYS A 1 98 ? -19.734 -7.129 -5.293 1 49.56 98 LYS A CA 1
ATOM 786 C C . LYS A 1 98 ? -20.828 -7.156 -6.359 1 49.56 98 LYS A C 1
ATOM 788 O O . LYS A 1 98 ? -22.016 -7.117 -6.035 1 49.56 98 LYS A O 1
ATOM 793 N N . ALA A 1 99 ? -20.594 -7.195 -7.672 1 35.09 99 ALA A N 1
ATOM 794 C CA . ALA A 1 99 ? -21.75 -7.723 -8.391 1 35.09 99 ALA A CA 1
ATOM 795 C C . ALA A 1 99 ? -21.781 -9.25 -8.336 1 35.09 99 ALA A C 1
ATOM 797 O O . ALA A 1 99 ? -20.734 -9.898 -8.352 1 35.09 99 ALA A O 1
ATOM 798 N N . MET B 1 1 ? 10.258 -3.773 -22.188 1 52.5 1 MET B N 1
ATOM 799 C CA . MET B 1 1 ? 10.812 -2.611 -21.5 1 52.5 1 MET B CA 1
ATOM 800 C C . MET B 1 1 ? 10.891 -2.857 -19.984 1 52.5 1 MET B C 1
ATOM 802 O O . MET B 1 1 ? 9.938 -3.346 -19.391 1 52.5 1 MET B O 1
ATOM 806 N N . GLU B 1 2 ? 12.094 -3.006 -19.453 1 75.12 2 GLU B N 1
ATOM 807 C CA . GLU B 1 2 ? 12.414 -3.326 -18.062 1 75.12 2 GLU B CA 1
ATOM 808 C C . GLU B 1 2 ? 11.883 -2.252 -17.109 1 75.12 2 GLU B C 1
ATOM 810 O O . GLU B 1 2 ? 12.172 -1.066 -17.281 1 75.12 2 GLU B O 1
ATOM 815 N N . ILE B 1 3 ? 10.711 -2.527 -16.438 1 84.25 3 ILE B N 1
ATOM 816 C CA . ILE B 1 3 ? 10.125 -1.555 -15.531 1 84.25 3 ILE B CA 1
ATOM 817 C C . ILE B 1 3 ? 11.016 -1.391 -14.305 1 84.25 3 ILE B C 1
ATOM 819 O O . ILE B 1 3 ? 11.312 -2.365 -13.609 1 84.25 3 ILE B O 1
ATOM 823 N N . LYS B 1 4 ? 11.602 -0.152 -14.195 1 92.62 4 LYS B N 1
ATOM 824 C CA . LYS B 1 4 ? 12.375 0.162 -13 1 92.62 4 LYS B CA 1
ATOM 825 C C . LYS B 1 4 ? 11.469 0.617 -11.859 1 92.62 4 LYS B C 1
ATOM 827 O O . LYS B 1 4 ? 10.727 1.586 -12 1 92.62 4 LYS B O 1
ATOM 832 N N . ILE B 1 5 ? 11.562 -0.06 -10.781 1 94.88 5 ILE B N 1
ATOM 833 C CA . ILE B 1 5 ? 10.719 0.258 -9.633 1 94.88 5 ILE B CA 1
ATOM 834 C C . ILE B 1 5 ? 11.461 1.216 -8.695 1 94.88 5 ILE B C 1
ATOM 836 O O . ILE B 1 5 ? 12.586 0.938 -8.281 1 94.88 5 ILE B O 1
ATOM 840 N N . ASN B 1 6 ? 10.812 2.262 -8.336 1 94.38 6 ASN B N 1
ATOM 841 C CA . ASN B 1 6 ? 11.383 3.297 -7.484 1 94.38 6 ASN B CA 1
ATOM 842 C C . ASN B 1 6 ? 11.359 2.883 -6.016 1 94.38 6 ASN B C 1
ATOM 844 O O . ASN B 1 6 ? 10.383 2.297 -5.547 1 94.38 6 ASN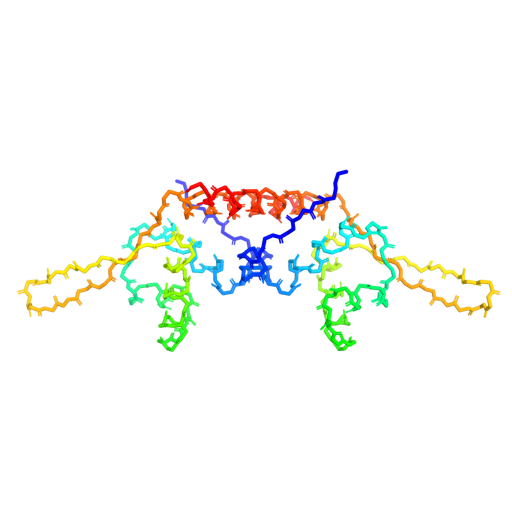 B O 1
ATOM 848 N N . GLU B 1 7 ? 12.438 3.238 -5.387 1 95.25 7 GLU B N 1
ATOM 849 C CA . GLU B 1 7 ? 12.531 2.9 -3.971 1 95.25 7 GLU B CA 1
ATOM 850 C C . GLU B 1 7 ? 11.391 3.527 -3.174 1 95.25 7 GLU B C 1
ATOM 852 O O . GLU B 1 7 ? 10.93 2.951 -2.188 1 95.25 7 GLU B O 1
ATOM 857 N N . GLN B 1 8 ? 10.93 4.695 -3.498 1 95.81 8 GLN B N 1
ATOM 858 C CA . GLN B 1 8 ? 9.828 5.371 -2.814 1 95.81 8 GLN B CA 1
ATOM 859 C C . GLN B 1 8 ? 8.547 4.551 -2.891 1 95.81 8 GLN B C 1
ATOM 861 O O . GLN B 1 8 ? 7.789 4.477 -1.92 1 95.81 8 GLN B O 1
ATOM 866 N N . LEU B 1 9 ? 8.352 3.975 -4.02 1 96.5 9 LEU B N 1
ATOM 867 C CA . LEU B 1 9 ? 7.18 3.121 -4.156 1 96.5 9 LEU B CA 1
ATOM 868 C C . LEU B 1 9 ? 7.238 1.954 -3.176 1 96.5 9 LEU B C 1
ATOM 870 O O . LEU B 1 9 ? 6.242 1.645 -2.512 1 96.5 9 LEU B O 1
ATOM 874 N N . PHE B 1 10 ? 8.422 1.352 -3.137 1 95.19 10 PHE B N 1
ATOM 875 C CA . PHE B 1 10 ? 8.586 0.208 -2.246 1 95.19 10 PHE B CA 1
ATOM 876 C C . PHE B 1 10 ? 8.312 0.603 -0.8 1 95.19 10 PHE B C 1
ATOM 878 O O . PHE B 1 10 ? 7.754 -0.18 -0.033 1 95.19 10 PHE B O 1
ATOM 885 N N . GLU B 1 11 ? 8.664 1.798 -0.453 1 94.56 11 GLU B N 1
ATOM 886 C CA . GLU B 1 11 ? 8.438 2.301 0.899 1 94.56 11 GLU B CA 1
ATOM 887 C C . GLU B 1 11 ? 6.949 2.498 1.176 1 94.56 11 GLU B C 1
ATOM 889 O O . GLU B 1 11 ? 6.512 2.408 2.324 1 94.56 11 GLU B O 1
ATOM 894 N N . LEU B 1 12 ? 6.227 2.701 0.172 1 97.56 12 LEU B N 1
ATOM 895 C CA . LEU B 1 12 ? 4.82 3.053 0.338 1 97.56 12 LEU B CA 1
ATOM 896 C C . LEU B 1 12 ? 3.934 1.816 0.225 1 97.56 12 LEU B C 1
ATOM 898 O O . LEU B 1 12 ? 2.787 1.827 0.676 1 97.56 12 LEU B O 1
ATOM 902 N N . LEU B 1 13 ? 4.441 0.77 -0.398 1 98.06 13 LEU B N 1
ATOM 903 C CA . LEU B 1 13 ? 3.611 -0.408 -0.638 1 98.06 13 LEU B CA 1
ATOM 904 C C . LEU B 1 13 ? 3.58 -1.31 0.591 1 98.06 13 LEU B C 1
ATOM 906 O O . LEU B 1 13 ? 4.59 -1.457 1.284 1 98.06 13 LEU B O 1
ATOM 910 N N . SER B 1 14 ? 2.5 -1.91 0.881 1 98.19 14 SER B N 1
ATOM 911 C CA . SER B 1 14 ? 2.412 -3.008 1.84 1 98.19 14 SER B CA 1
ATOM 912 C C . SER B 1 14 ? 3.045 -4.277 1.285 1 98.19 14 SER B C 1
ATOM 914 O O . SER B 1 14 ? 3.365 -4.352 0.096 1 98.19 14 SER B O 1
ATOM 916 N N . THR B 1 15 ? 3.197 -5.238 2.146 1 97.88 15 THR B N 1
ATOM 917 C CA . THR B 1 15 ? 3.674 -6.539 1.692 1 97.88 15 THR B CA 1
ATOM 918 C C . THR B 1 15 ? 2.715 -7.141 0.667 1 97.88 15 THR B C 1
ATOM 920 O O . THR B 1 15 ? 3.146 -7.684 -0.352 1 97.88 15 THR B O 1
ATOM 923 N N . GLU B 1 16 ? 1.448 -7 0.945 1 98.25 16 GLU B N 1
ATOM 924 C CA . GLU B 1 16 ? 0.428 -7.504 0.031 1 98.25 16 GLU B CA 1
ATOM 925 C C . GLU B 1 16 ? 0.583 -6.895 -1.359 1 98.25 16 GLU B C 1
ATOM 927 O O . GLU B 1 16 ? 0.59 -7.617 -2.361 1 98.25 16 GLU B O 1
ATOM 932 N N . MET B 1 17 ? 0.769 -5.645 -1.41 1 98.56 17 MET B N 1
ATOM 933 C CA . MET B 1 17 ? 0.866 -4.949 -2.691 1 98.56 17 MET B CA 1
ATOM 934 C C . MET B 1 17 ? 2.182 -5.277 -3.391 1 98.56 17 MET B C 1
ATOM 936 O O . MET B 1 17 ? 2.236 -5.348 -4.617 1 98.56 17 MET B O 1
ATOM 940 N N . LYS B 1 18 ? 3.211 -5.449 -2.654 1 98.31 18 LYS B N 1
ATOM 941 C CA . LYS B 1 18 ? 4.484 -5.875 -3.232 1 98.31 18 LYS B CA 1
ATOM 942 C C . LYS B 1 18 ? 4.355 -7.25 -3.883 1 98.31 18 LYS B C 1
ATOM 944 O O . LYS B 1 18 ? 4.949 -7.5 -4.934 1 98.31 18 LYS B O 1
ATOM 949 N N . PHE B 1 19 ? 3.641 -8.086 -3.242 1 98.69 19 PHE B N 1
ATOM 950 C CA . PHE B 1 19 ? 3.434 -9.398 -3.838 1 98.69 19 PHE B CA 1
ATOM 951 C C . PHE B 1 19 ? 2.691 -9.281 -5.164 1 98.69 19 PHE B C 1
ATOM 953 O O . PHE B 1 19 ? 3.057 -9.93 -6.145 1 98.69 19 PHE B O 1
ATOM 960 N N . VAL B 1 20 ? 1.67 -8.477 -5.23 1 98.62 20 VAL B N 1
ATOM 961 C CA . VAL B 1 20 ? 0.947 -8.273 -6.48 1 98.62 20 VAL B CA 1
ATOM 962 C C . VAL B 1 20 ? 1.901 -7.734 -7.547 1 98.62 20 VAL B C 1
ATOM 964 O O . VAL B 1 20 ? 1.897 -8.203 -8.688 1 98.62 20 VAL B O 1
ATOM 967 N N . LEU B 1 21 ? 2.691 -6.785 -7.16 1 98.56 21 LEU B N 1
ATOM 968 C CA . LEU B 1 21 ? 3.686 -6.191 -8.055 1 98.56 21 LEU B CA 1
ATOM 969 C C . LEU B 1 21 ? 4.602 -7.266 -8.633 1 98.56 21 LEU B C 1
ATOM 971 O O . LEU B 1 21 ? 4.777 -7.348 -9.844 1 98.56 21 LEU B O 1
ATOM 975 N N . TYR B 1 22 ? 5.062 -8.102 -7.805 1 98.38 22 TYR B N 1
ATOM 976 C CA . TYR B 1 22 ? 6.074 -9.062 -8.242 1 98.38 22 TYR B CA 1
ATOM 977 C C . TYR B 1 22 ? 5.441 -10.188 -9.047 1 98.38 22 TYR B C 1
ATOM 979 O O . TYR B 1 22 ? 6.062 -10.719 -9.977 1 98.38 22 TYR B O 1
ATOM 987 N N . VAL B 1 23 ? 4.281 -10.609 -8.703 1 98.56 23 VAL B N 1
ATOM 988 C CA . VAL B 1 23 ? 3.609 -11.586 -9.547 1 98.56 23 VAL B CA 1
ATOM 989 C C . VAL B 1 23 ? 3.465 -11.039 -10.969 1 98.56 23 VAL B C 1
ATOM 991 O O . VAL B 1 23 ? 3.684 -11.758 -11.945 1 98.56 23 VAL B O 1
ATOM 994 N N . GLY B 1 24 ? 3.088 -9.789 -11.039 1 98.12 24 GLY B N 1
ATOM 995 C CA . GLY B 1 24 ? 2.951 -9.148 -12.336 1 98.12 24 GLY B CA 1
ATOM 996 C C . GLY B 1 24 ? 4.27 -9.008 -13.07 1 98.12 24 GLY B C 1
ATOM 997 O O . GLY B 1 24 ? 4.336 -9.258 -14.281 1 98.12 24 GLY B O 1
ATOM 998 N N . LEU B 1 25 ? 5.301 -8.633 -12.391 1 97.81 25 LEU B N 1
ATOM 999 C CA . LEU B 1 25 ? 6.602 -8.391 -13.008 1 97.81 25 LEU B CA 1
ATOM 1000 C C . LEU B 1 25 ? 7.215 -9.695 -13.5 1 97.81 25 LEU B C 1
ATOM 1002 O O . LEU B 1 25 ? 7.852 -9.727 -14.562 1 97.81 25 LEU B O 1
ATOM 1006 N N . LEU B 1 26 ? 7.031 -10.797 -12.711 1 97.25 26 LEU B N 1
ATOM 1007 C CA . LEU B 1 26 ? 7.691 -12.062 -13 1 97.25 26 LEU B CA 1
ATOM 1008 C C . LEU B 1 26 ? 6.863 -12.898 -13.977 1 97.25 26 LEU B C 1
ATOM 1010 O O . LEU B 1 26 ? 7.363 -13.875 -14.539 1 97.25 26 LEU B O 1
ATOM 1014 N N . LYS B 1 27 ? 5.695 -12.508 -14.203 1 94.69 27 LYS B N 1
ATOM 1015 C CA . LYS B 1 27 ? 4.801 -13.195 -15.125 1 94.69 27 LYS B CA 1
ATOM 1016 C C . LYS B 1 27 ? 4.707 -14.688 -14.789 1 94.69 27 LYS B C 1
ATOM 1018 O O . LYS B 1 27 ? 5.289 -15.523 -15.484 1 94.69 27 LYS B O 1
ATOM 1023 N N . GLU B 1 28 ? 3.99 -15.078 -13.867 1 92.62 28 GLU B N 1
ATOM 1024 C CA . GLU B 1 28 ? 3.656 -16.438 -13.484 1 92.62 28 GLU B CA 1
ATOM 1025 C C . GLU B 1 28 ? 4.793 -17.094 -12.703 1 92.62 28 GLU B C 1
ATOM 1027 O O . GLU B 1 28 ? 5.254 -18.188 -13.047 1 92.62 28 GLU B O 1
ATOM 1032 N N . PRO B 1 29 ? 5.211 -16.547 -11.672 1 98 29 PRO B N 1
ATOM 1033 C CA . PRO B 1 29 ? 6.25 -17.141 -10.828 1 98 29 PRO B CA 1
ATOM 1034 C C . PRO B 1 29 ? 5.742 -18.328 -10.023 1 98 29 PRO B C 1
ATOM 1036 O O . PRO B 1 29 ? 4.566 -18.375 -9.648 1 98 29 PRO B O 1
ATOM 1039 N N . THR B 1 30 ? 6.695 -19.234 -9.781 1 97.69 30 THR B N 1
ATOM 1040 C CA . THR B 1 30 ? 6.426 -20.203 -8.719 1 97.69 30 THR B CA 1
ATOM 1041 C C . THR B 1 30 ? 6.441 -19.516 -7.355 1 97.69 30 THR B C 1
ATOM 1043 O O . THR B 1 30 ? 6.949 -18.391 -7.223 1 97.69 30 THR B O 1
ATOM 1046 N N . LEU B 1 31 ? 5.832 -20.172 -6.344 1 98.06 31 LEU B N 1
ATOM 1047 C CA . LEU B 1 31 ? 5.867 -19.578 -5.008 1 98.06 31 LEU B CA 1
ATOM 1048 C C . LEU B 1 31 ? 7.305 -19.438 -4.52 1 98.06 31 LEU B C 1
ATOM 1050 O O . LEU B 1 31 ? 7.621 -18.484 -3.793 1 98.06 31 LEU B O 1
ATOM 1054 N N . SER B 1 32 ? 8.172 -20.328 -4.949 1 97.5 32 SER B N 1
ATOM 1055 C CA . SER B 1 32 ? 9.586 -20.234 -4.602 1 97.5 32 SER B CA 1
ATOM 1056 C C . SER B 1 32 ? 10.227 -19 -5.227 1 97.5 32 SER B C 1
ATOM 1058 O O . SER B 1 32 ? 10.953 -18.266 -4.559 1 97.5 32 SER B O 1
ATOM 1060 N N . GLU B 1 33 ? 10.016 -18.781 -6.449 1 97.94 33 GLU B N 1
ATOM 1061 C CA . GLU B 1 33 ? 10.523 -17.594 -7.133 1 97.94 33 GLU B CA 1
ATOM 1062 C C . GLU B 1 33 ? 9.969 -16.328 -6.508 1 97.94 33 GLU B C 1
ATOM 1064 O O . GLU B 1 33 ? 10.695 -15.336 -6.363 1 97.94 33 GLU B O 1
ATOM 1069 N N . LEU B 1 34 ? 8.711 -16.344 -6.195 1 98.31 34 LEU B N 1
ATOM 1070 C CA . LEU B 1 34 ? 8.062 -15.203 -5.566 1 98.31 34 LEU B CA 1
ATOM 1071 C C . LEU B 1 34 ? 8.688 -14.906 -4.207 1 98.31 34 LEU B C 1
ATOM 1073 O O . LEU B 1 34 ? 8.953 -13.75 -3.881 1 98.31 34 LEU B O 1
ATOM 1077 N N . ARG B 1 35 ? 8.922 -15.961 -3.465 1 98.5 35 ARG B N 1
ATOM 1078 C CA . ARG B 1 35 ? 9.562 -15.836 -2.16 1 98.5 35 ARG B CA 1
ATOM 1079 C C . ARG B 1 35 ? 10.93 -15.172 -2.287 1 98.5 35 ARG B C 1
ATOM 1081 O O . ARG B 1 35 ? 11.242 -14.242 -1.541 1 98.5 35 ARG B O 1
ATOM 1088 N N . ASP B 1 36 ? 11.703 -15.586 -3.258 1 98.25 36 ASP B N 1
ATOM 1089 C CA . ASP B 1 36 ? 13.047 -15.055 -3.479 1 98.25 36 ASP B CA 1
ATOM 1090 C C . ASP B 1 36 ? 12.984 -13.594 -3.916 1 98.25 36 ASP B C 1
ATOM 1092 O O . ASP B 1 36 ? 13.727 -12.758 -3.398 1 98.25 36 ASP B O 1
ATOM 1096 N N . ALA B 1 37 ? 12.102 -13.25 -4.777 1 96.94 37 ALA B N 1
ATOM 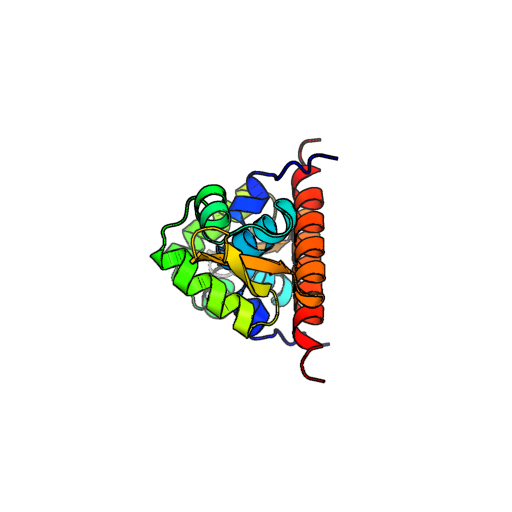1097 C CA . ALA B 1 37 ? 11.992 -11.898 -5.324 1 96.94 37 ALA B CA 1
ATOM 1098 C C . ALA B 1 37 ? 11.547 -10.906 -4.254 1 96.94 37 ALA B C 1
ATOM 1100 O O . ALA B 1 37 ? 11.977 -9.75 -4.258 1 96.94 37 ALA B O 1
ATOM 1101 N N . THR B 1 38 ? 10.68 -11.312 -3.33 1 97.12 38 THR B N 1
ATOM 1102 C CA . THR B 1 38 ? 10.148 -10.43 -2.295 1 97.12 38 THR B CA 1
ATOM 1103 C C . THR B 1 38 ? 11.039 -10.445 -1.059 1 97.12 38 THR B C 1
ATOM 1105 O O . THR B 1 38 ? 10.797 -9.703 -0.104 1 97.12 38 THR B O 1
ATOM 1108 N N . ARG B 1 39 ? 12.008 -11.375 -1.084 1 97.38 39 ARG B N 1
ATOM 1109 C CA . ARG B 1 39 ? 12.875 -11.578 0.071 1 97.38 39 ARG B CA 1
ATOM 1110 C C . ARG B 1 39 ? 12.055 -11.898 1.318 1 97.38 39 ARG B C 1
ATOM 1112 O O . ARG B 1 39 ? 12.367 -11.422 2.41 1 97.38 39 ARG B O 1
ATOM 1119 N N . ALA B 1 40 ? 11.039 -12.617 1.119 1 98.19 40 ALA B N 1
ATOM 1120 C CA . ALA B 1 40 ? 10.141 -12.992 2.203 1 98.19 40 ALA B CA 1
ATOM 1121 C C . ALA B 1 40 ? 10.492 -14.375 2.756 1 98.19 40 ALA B C 1
ATOM 1123 O O . ALA B 1 40 ? 11.188 -15.156 2.098 1 98.19 40 ALA B O 1
ATOM 1124 N N . SER B 1 41 ? 10 -14.648 3.902 1 98.44 41 SER B N 1
ATOM 1125 C CA . SER B 1 41 ? 10.039 -16 4.449 1 98.44 41 SER B CA 1
ATOM 1126 C C . SER B 1 41 ? 8.883 -16.844 3.922 1 98.44 41 SER B C 1
ATOM 1128 O O . SER B 1 41 ? 7.895 -16.297 3.416 1 98.44 41 SER B O 1
ATOM 1130 N N . TRP B 1 42 ? 8.977 -18.109 4.09 1 98 42 TRP B N 1
ATOM 1131 C CA . TRP B 1 42 ? 7.879 -19 3.693 1 98 42 TRP B CA 1
ATOM 1132 C C . TRP B 1 42 ? 6.625 -18.703 4.516 1 98 42 TRP B C 1
ATOM 1134 O O . TRP B 1 42 ? 5.508 -18.812 4.008 1 98 42 TRP B O 1
ATOM 1144 N N . SER B 1 43 ? 6.859 -18.359 5.746 1 98.5 43 SER B N 1
ATOM 1145 C CA . SER B 1 43 ? 5.707 -18 6.57 1 98.5 43 SER B CA 1
ATOM 1146 C C . SER B 1 43 ? 4.949 -16.828 5.973 1 98.5 43 SER B C 1
ATOM 1148 O O . SER B 1 43 ? 3.717 -16.812 5.969 1 98.5 43 SER B O 1
ATOM 1150 N N . THR B 1 44 ? 5.621 -15.82 5.457 1 98.38 44 THR B N 1
ATOM 1151 C CA . THR B 1 44 ? 5.008 -14.664 4.812 1 98.38 44 THR B CA 1
ATOM 1152 C C . THR B 1 44 ? 4.273 -15.078 3.541 1 98.38 44 THR B C 1
ATOM 1154 O O . THR B 1 44 ? 3.125 -14.68 3.326 1 98.38 44 THR B O 1
ATOM 1157 N N . VAL B 1 45 ? 4.945 -15.891 2.76 1 98.56 45 VAL B N 1
ATOM 1158 C CA . VAL B 1 45 ? 4.344 -16.359 1.513 1 98.56 45 VAL B CA 1
ATOM 1159 C C . VAL B 1 45 ? 3.037 -17.094 1.81 1 98.56 45 VAL B C 1
ATOM 1161 O O . VAL B 1 45 ? 2.008 -16.812 1.191 1 98.56 45 VAL B O 1
ATOM 1164 N N . HIS B 1 46 ? 3.045 -17.906 2.754 1 97.81 46 HIS B N 1
ATOM 1165 C CA . HIS B 1 46 ? 1.892 -18.734 3.064 1 97.81 46 HIS B CA 1
ATOM 1166 C C . HIS B 1 46 ? 0.765 -17.922 3.682 1 97.81 46 HIS B C 1
ATOM 1168 O O . HIS B 1 46 ? -0.396 -18.328 3.66 1 97.81 46 HIS B O 1
ATOM 1174 N N . ASN B 1 47 ? 1.067 -16.828 4.23 1 98.38 47 ASN B N 1
ATOM 1175 C CA . ASN B 1 47 ? 0.055 -15.93 4.781 1 98.38 47 ASN B CA 1
ATOM 1176 C C . ASN B 1 47 ? -0.52 -15.008 3.709 1 98.38 47 ASN B C 1
ATOM 1178 O O . ASN B 1 47 ? -1.731 -14.789 3.66 1 98.38 47 ASN B O 1
ATOM 1182 N N . ILE B 1 48 ? 0.366 -14.477 2.857 1 98.44 48 ILE B N 1
ATOM 1183 C CA . ILE B 1 48 ? 0.006 -13.43 1.913 1 98.44 48 ILE B CA 1
ATOM 1184 C C . ILE B 1 48 ? -0.732 -14.031 0.721 1 98.44 48 ILE B C 1
ATOM 1186 O O . ILE B 1 48 ? -1.714 -13.461 0.237 1 98.44 48 ILE B O 1
ATOM 1190 N N . VAL B 1 49 ? -0.281 -15.172 0.224 1 98.56 49 VAL B N 1
ATOM 1191 C CA . VAL B 1 49 ? -0.82 -15.742 -1.004 1 98.56 49 VAL B CA 1
ATOM 1192 C C . VAL B 1 49 ? -2.293 -16.094 -0.807 1 98.56 49 VAL B C 1
ATOM 1194 O O . VAL B 1 49 ? -3.148 -15.672 -1.587 1 98.56 49 VAL B O 1
ATOM 1197 N N . PRO B 1 50 ? -2.658 -16.812 0.279 1 98.44 50 PRO B N 1
ATOM 1198 C CA . PRO B 1 50 ? -4.086 -17.078 0.489 1 98.44 50 PRO B CA 1
ATOM 1199 C C . PRO B 1 50 ? -4.898 -15.797 0.653 1 98.44 50 PRO B C 1
ATOM 1201 O O . PRO B 1 50 ? -6.047 -15.727 0.207 1 98.44 50 PRO B O 1
ATOM 1204 N N . LYS B 1 51 ? -4.359 -14.836 1.29 1 98.06 51 LYS B N 1
ATOM 1205 C CA . LYS B 1 51 ? -5.047 -13.555 1.46 1 98.06 51 LYS B CA 1
ATOM 1206 C C . LYS B 1 51 ? -5.355 -12.914 0.11 1 98.06 51 LYS B C 1
ATOM 1208 O O . LYS B 1 51 ? -6.48 -12.469 -0.128 1 98.06 51 LYS B O 1
ATOM 1213 N N . LEU B 1 52 ? -4.371 -12.922 -0.797 1 98.44 52 LEU B N 1
ATOM 1214 C CA . LEU B 1 52 ? -4.547 -12.328 -2.119 1 98.44 52 LEU B CA 1
ATOM 1215 C C . LEU B 1 52 ? -5.527 -13.141 -2.955 1 98.44 52 LEU B C 1
ATOM 1217 O O . LEU B 1 52 ? -6.27 -12.586 -3.768 1 98.44 52 LEU B O 1
ATOM 1221 N N . GLN B 1 53 ? -5.512 -14.453 -2.768 1 98.31 53 GLN B N 1
ATOM 1222 C CA . GLN B 1 53 ? -6.512 -15.289 -3.418 1 98.31 53 GLN B CA 1
ATOM 1223 C C . GLN B 1 53 ? -7.918 -14.953 -2.934 1 98.31 53 GLN B C 1
ATOM 1225 O O . GLN B 1 53 ? -8.844 -14.836 -3.736 1 98.31 53 GLN B O 1
ATOM 1230 N N . GLY B 1 54 ? -8.016 -14.805 -1.619 1 96.88 54 GLY B N 1
ATOM 1231 C CA . GLY B 1 54 ? -9.297 -14.445 -1.033 1 96.88 54 GLY B CA 1
ATOM 1232 C C . GLY B 1 54 ? -9.828 -13.109 -1.528 1 96.88 54 GLY B C 1
ATOM 1233 O O . GLY B 1 54 ? -11.039 -12.922 -1.651 1 96.88 54 GLY B O 1
ATOM 1234 N N . LEU B 1 55 ? -8.922 -12.219 -1.892 1 96.38 55 LEU B N 1
ATOM 1235 C CA . LEU B 1 55 ? -9.297 -10.898 -2.391 1 96.38 55 LEU B CA 1
ATOM 1236 C C . LEU B 1 55 ? -9.547 -10.938 -3.895 1 96.38 55 LEU B C 1
ATOM 1238 O O . LEU B 1 55 ? -9.922 -9.922 -4.492 1 96.38 55 LEU B O 1
ATOM 1242 N N . GLY B 1 56 ? -9.242 -12.062 -4.512 1 97.19 56 GLY B N 1
ATOM 1243 C CA . GLY B 1 56 ? -9.477 -12.234 -5.938 1 97.19 56 GLY B CA 1
ATOM 1244 C C . GLY B 1 56 ? -8.414 -11.57 -6.797 1 97.19 56 GLY B C 1
ATOM 1245 O O . GLY B 1 56 ? -8.664 -11.234 -7.957 1 97.19 56 GLY B O 1
ATOM 1246 N N . LEU B 1 57 ? -7.242 -11.375 -6.281 1 98.12 57 LEU B N 1
ATOM 1247 C CA . LEU B 1 57 ? -6.207 -10.641 -7.004 1 98.12 57 LEU B CA 1
ATOM 1248 C C . LEU B 1 57 ? -5.25 -11.609 -7.699 1 98.12 57 LEU B C 1
ATOM 1250 O O . LEU B 1 57 ? -4.664 -11.266 -8.734 1 98.12 57 LEU B O 1
ATOM 1254 N N . ILE B 1 58 ? -5.055 -12.805 -7.086 1 98.62 58 ILE B N 1
ATOM 1255 C CA . ILE B 1 58 ? -4.191 -13.789 -7.727 1 98.62 58 ILE B CA 1
ATOM 1256 C C . ILE B 1 58 ? -4.859 -15.156 -7.691 1 98.62 58 ILE B C 1
ATOM 1258 O O . ILE B 1 58 ? -5.812 -15.375 -6.938 1 98.62 58 ILE B O 1
ATOM 1262 N N . GLU B 1 59 ? -4.418 -15.992 -8.547 1 98.62 59 GLU B N 1
ATOM 1263 C CA . GLU B 1 59 ? -4.723 -17.422 -8.516 1 98.62 59 GLU B CA 1
ATOM 1264 C C . GLU B 1 59 ? -3.445 -18.25 -8.508 1 98.62 59 GLU B C 1
ATOM 1266 O O . GLU B 1 59 ? -2.402 -17.812 -8.992 1 98.62 59 GLU B O 1
ATOM 1271 N N . VAL B 1 60 ? -3.541 -19.406 -7.848 1 98.19 60 VAL B N 1
ATOM 1272 C CA . VAL B 1 60 ? -2.41 -20.328 -7.805 1 98.19 60 VAL B CA 1
ATOM 1273 C C . VAL B 1 60 ? -2.766 -21.609 -8.539 1 98.19 60 VAL B C 1
ATOM 1275 O O . VAL B 1 60 ? -3.801 -22.234 -8.258 1 98.19 60 VAL B O 1
ATOM 1278 N N . GLN B 1 61 ? -1.922 -21.938 -9.477 1 97 61 GLN B N 1
ATOM 1279 C CA . GLN B 1 61 ? -2.096 -23.172 -10.234 1 97 61 GLN B CA 1
ATOM 1280 C C . GLN B 1 61 ? -1.008 -24.188 -9.891 1 97 61 GLN B C 1
ATOM 1282 O O . GLN B 1 61 ? 0.149 -23.812 -9.68 1 97 61 GLN B O 1
ATOM 1287 N N . GLU B 1 62 ? -1.494 -25.391 -9.852 1 94.94 62 GLU B N 1
ATOM 1288 C CA . GLU B 1 62 ? -0.542 -26.469 -9.617 1 94.94 62 GLU B CA 1
ATOM 1289 C C . GLU B 1 62 ? -0.143 -27.141 -10.922 1 94.94 62 GLU B C 1
ATOM 1291 O O . GLU B 1 62 ? -0.996 -27.438 -11.766 1 94.94 62 GLU B O 1
ATOM 1296 N N . GLU B 1 63 ? 1.132 -27.25 -11.07 1 90.69 63 GLU B N 1
ATOM 1297 C CA . GLU B 1 63 ? 1.648 -27.953 -12.234 1 90.69 63 GLU B CA 1
ATOM 1298 C C . GLU B 1 63 ? 2.521 -29.141 -11.82 1 90.69 63 GLU B C 1
ATOM 1300 O O . GLU B 1 63 ? 3.477 -28.969 -11.055 1 90.69 63 GLU B O 1
ATOM 1305 N N . LYS B 1 64 ? 2.15 -30.328 -12.312 1 88.81 64 LYS B N 1
ATOM 1306 C CA . LYS B 1 64 ? 2.945 -31.531 -12.055 1 88.81 64 LYS B CA 1
ATOM 1307 C C . LYS B 1 64 ? 4.223 -31.531 -12.891 1 88.81 64 LYS B C 1
ATOM 1309 O O . LYS B 1 64 ? 4.203 -31.172 -14.062 1 88.81 64 LYS B O 1
ATOM 1314 N N . THR B 1 65 ? 5.285 -31.688 -12.18 1 83.62 65 THR B N 1
ATOM 1315 C CA . THR B 1 65 ? 6.555 -31.766 -12.891 1 83.62 65 THR B CA 1
ATOM 1316 C C . THR B 1 65 ? 6.836 -33.188 -13.336 1 83.62 65 THR B C 1
ATOM 1318 O O . THR B 1 65 ? 6.059 -34.094 -13.047 1 83.62 65 THR B O 1
ATOM 1321 N N . ARG B 1 66 ? 7.812 -33.312 -14.094 1 84.62 66 ARG B N 1
ATOM 1322 C CA . ARG B 1 66 ? 8.211 -34.594 -14.656 1 84.62 66 ARG B CA 1
ATOM 1323 C C . ARG B 1 66 ? 8.633 -35.562 -13.562 1 84.62 66 ARG B C 1
ATOM 1325 O O . ARG B 1 66 ? 8.461 -36.781 -13.695 1 84.62 66 ARG B O 1
ATOM 1332 N N . VAL B 1 67 ? 9.141 -35.156 -12.477 1 87.06 67 VAL B N 1
ATOM 1333 C CA . VAL B 1 67 ? 9.648 -36.031 -11.406 1 87.06 67 VAL B CA 1
ATOM 1334 C C . VAL B 1 67 ? 8.578 -36.188 -10.336 1 87.06 67 VAL B C 1
ATOM 1336 O O . VAL B 1 67 ? 8.891 -36.438 -9.164 1 87.06 67 VAL B O 1
ATOM 1339 N N . LYS B 1 68 ? 7.434 -35.875 -10.633 1 83.69 68 LYS B N 1
ATOM 1340 C CA . LYS B 1 68 ? 6.266 -36.094 -9.781 1 83.69 68 LYS B CA 1
ATOM 1341 C C . LYS B 1 68 ? 6.18 -35.062 -8.672 1 83.69 68 LYS B C 1
ATOM 1343 O O . LYS B 1 68 ? 5.613 -35.312 -7.609 1 83.69 68 LYS B O 1
ATOM 1348 N N . SER B 1 69 ? 7.008 -34 -8.914 1 87.38 69 SER B N 1
ATOM 1349 C CA . SER B 1 69 ? 6.836 -32.906 -7.957 1 87.38 69 SER B CA 1
ATOM 1350 C C . SER B 1 69 ? 5.824 -31.891 -8.461 1 87.38 69 SER B C 1
ATOM 1352 O O . SER B 1 69 ? 5.504 -31.859 -9.656 1 87.38 69 SER B O 1
ATOM 1354 N N . VAL B 1 70 ? 5.156 -31.25 -7.449 1 89.88 70 VAL B N 1
ATOM 1355 C CA . VAL B 1 70 ? 4.141 -30.266 -7.805 1 89.88 70 VAL B CA 1
ATOM 1356 C C . VAL B 1 70 ? 4.688 -28.859 -7.59 1 89.88 70 VAL B C 1
ATOM 1358 O O . VAL B 1 70 ? 5.207 -28.547 -6.516 1 89.88 70 VAL B O 1
ATOM 1361 N N . LYS B 1 71 ? 4.648 -28.047 -8.609 1 93.38 71 LYS B N 1
ATOM 1362 C CA . LYS B 1 71 ? 4.98 -26.625 -8.5 1 93.38 71 LYS B CA 1
ATOM 1363 C C . LYS B 1 71 ? 3.723 -25.766 -8.414 1 93.38 71 LYS B C 1
ATOM 1365 O O . LYS B 1 71 ? 2.742 -26.031 -9.117 1 93.38 71 LYS B O 1
ATOM 1370 N N . LYS B 1 72 ? 3.756 -24.797 -7.516 1 97.12 72 LYS B N 1
ATOM 1371 C CA . LYS B 1 72 ? 2.664 -23.844 -7.402 1 97.12 72 LYS B CA 1
ATOM 1372 C C . LYS B 1 72 ? 3.014 -22.516 -8.094 1 97.12 72 LYS B C 1
ATOM 1374 O O . LYS B 1 72 ? 4.004 -21.875 -7.746 1 97.12 72 LYS B O 1
ATOM 1379 N N . ILE B 1 73 ? 2.17 -22.219 -9.094 1 97.94 73 ILE B N 1
ATOM 1380 C CA . ILE B 1 73 ? 2.422 -21.047 -9.922 1 97.94 73 ILE B CA 1
ATOM 1381 C C . ILE B 1 73 ? 1.379 -19.969 -9.625 1 97.94 73 ILE B C 1
ATOM 1383 O O . ILE B 1 73 ? 0.175 -20.234 -9.664 1 97.94 73 ILE B O 1
ATOM 1387 N N . ALA B 1 74 ? 1.816 -18.766 -9.367 1 98.56 74 ALA B N 1
ATOM 1388 C CA . ALA B 1 74 ? 0.921 -17.641 -9.094 1 98.56 74 ALA B CA 1
ATOM 1389 C C . ALA B 1 74 ? 0.685 -16.812 -10.352 1 98.56 74 ALA B C 1
ATOM 1391 O O . ALA B 1 74 ? 1.62 -16.547 -11.109 1 98.56 74 ALA B O 1
ATOM 1392 N N . LYS B 1 75 ? -0.582 -16.422 -10.562 1 98.56 75 LYS B N 1
ATOM 1393 C CA . LYS B 1 75 ? -0.977 -15.578 -11.688 1 98.56 75 LYS B CA 1
ATOM 1394 C C . LYS B 1 75 ? -1.922 -14.469 -11.234 1 98.56 75 LYS B C 1
ATOM 1396 O O . LYS B 1 75 ? -2.738 -14.664 -10.336 1 98.56 75 LYS B O 1
ATOM 1401 N N . LEU B 1 76 ? -1.788 -13.375 -11.914 1 98.56 76 LEU B N 1
ATOM 1402 C CA . LEU B 1 76 ? -2.766 -12.32 -11.656 1 98.56 76 LEU B CA 1
ATOM 1403 C C . LEU B 1 76 ? -4.109 -12.656 -12.289 1 98.56 76 LEU B C 1
ATOM 1405 O O . LEU B 1 76 ? -4.164 -13.164 -13.414 1 98.56 76 LEU B O 1
ATOM 1409 N N . THR B 1 77 ? -5.152 -12.453 -11.5 1 98.12 77 THR B N 1
ATOM 1410 C CA . THR B 1 77 ? -6.469 -12.406 -12.125 1 98.12 77 THR B CA 1
ATOM 1411 C C . THR B 1 77 ? -6.652 -11.109 -12.906 1 98.12 77 THR B C 1
ATOM 1413 O O . THR B 1 77 ? -5.738 -10.281 -12.969 1 98.12 77 THR B O 1
ATOM 1416 N N . ASP B 1 78 ? -7.836 -10.953 -13.539 1 97.62 78 ASP B N 1
ATOM 1417 C CA . ASP B 1 78 ? -8.125 -9.688 -14.203 1 97.62 78 ASP B CA 1
ATOM 1418 C C . ASP B 1 78 ? -8.102 -8.531 -13.211 1 97.62 78 ASP B C 1
ATOM 1420 O O . ASP B 1 78 ? -7.531 -7.473 -13.492 1 97.62 78 ASP B O 1
ATOM 1424 N N . LYS B 1 79 ? -8.75 -8.727 -12.062 1 97.5 79 LYS B N 1
ATOM 1425 C CA . LYS B 1 79 ? -8.734 -7.723 -11 1 97.5 79 LYS B CA 1
ATOM 1426 C C . LYS B 1 79 ? -7.312 -7.453 -10.523 1 97.5 79 LYS B C 1
ATOM 1428 O O . LYS B 1 79 ? -6.93 -6.297 -10.312 1 97.5 79 LYS B O 1
ATOM 1433 N N . GLY B 1 80 ? -6.512 -8.477 -10.375 1 98.12 80 GLY B N 1
ATOM 1434 C CA . GLY B 1 80 ? -5.117 -8.352 -9.984 1 98.12 80 GLY B CA 1
ATOM 1435 C C . GLY B 1 80 ? -4.289 -7.559 -10.977 1 98.12 80 GLY B C 1
ATOM 1436 O O . GLY B 1 80 ? -3.418 -6.777 -10.586 1 98.12 80 GLY B O 1
ATOM 1437 N N . ARG B 1 81 ? -4.602 -7.801 -12.234 1 98.38 81 ARG B N 1
ATOM 1438 C CA . ARG B 1 81 ? -3.902 -7.074 -13.289 1 98.38 81 ARG B CA 1
ATOM 1439 C C . ARG B 1 81 ? -4.211 -5.582 -13.219 1 98.38 81 ARG B C 1
ATOM 1441 O O . ARG B 1 81 ? -3.33 -4.75 -13.445 1 98.38 81 ARG B O 1
ATOM 1448 N N . MET B 1 82 ? -5.422 -5.258 -12.945 1 98 82 MET B N 1
ATOM 1449 C CA . MET B 1 82 ? -5.805 -3.855 -12.82 1 98 82 MET B CA 1
ATOM 1450 C C . MET B 1 82 ? -5.102 -3.201 -11.641 1 98 82 MET B C 1
ATOM 1452 O O . MET B 1 82 ? -4.652 -2.057 -11.734 1 98 82 MET B O 1
ATOM 1456 N N . VAL B 1 83 ? -5.039 -3.916 -10.547 1 98.25 83 VAL B N 1
ATOM 1457 C CA . VAL B 1 83 ? -4.32 -3.402 -9.383 1 98.25 83 VAL B CA 1
ATOM 1458 C C . VAL B 1 83 ? -2.842 -3.232 -9.719 1 98.25 83 VAL B C 1
ATOM 1460 O O . VAL B 1 83 ? -2.236 -2.213 -9.383 1 98.25 83 VAL B O 1
ATOM 1463 N N . PHE B 1 84 ? -2.273 -4.195 -10.422 1 98.56 84 PHE B N 1
ATOM 1464 C CA . PHE B 1 84 ? -0.888 -4.137 -10.875 1 98.56 84 PHE B CA 1
ATOM 1465 C C . PHE B 1 84 ? -0.643 -2.889 -11.711 1 98.56 84 PHE B C 1
ATOM 1467 O O . PHE B 1 84 ? 0.355 -2.189 -11.516 1 98.56 84 PHE B O 1
ATOM 1474 N N . GLU B 1 85 ? -1.522 -2.578 -12.547 1 98.25 85 GLU B N 1
ATOM 1475 C CA . GLU B 1 85 ? -1.393 -1.402 -13.398 1 98.25 85 GLU B CA 1
ATOM 1476 C C . GLU B 1 85 ? -1.426 -0.116 -12.586 1 98.25 85 GLU B C 1
ATOM 1478 O O . GLU B 1 85 ? -0.708 0.839 -12.891 1 98.25 85 GLU B O 1
ATOM 1483 N N . LYS B 1 86 ? -2.287 -0.074 -11.586 1 98.06 86 LYS B N 1
ATOM 1484 C CA . LYS B 1 86 ? -2.342 1.098 -10.719 1 98.06 86 LYS B CA 1
ATOM 1485 C C . LYS B 1 86 ? -1.036 1.271 -9.945 1 98.06 86 LYS B C 1
ATOM 1487 O O . LYS B 1 86 ? -0.589 2.398 -9.719 1 98.06 86 LYS B O 1
ATOM 1492 N N . ILE B 1 87 ? -0.437 0.176 -9.523 1 98.38 87 ILE B N 1
ATOM 1493 C CA . ILE B 1 87 ? 0.854 0.224 -8.844 1 98.38 87 ILE B CA 1
ATOM 1494 C C . ILE B 1 87 ? 1.907 0.808 -9.789 1 98.38 87 ILE B C 1
ATOM 1496 O O . ILE B 1 87 ? 2.723 1.638 -9.375 1 98.38 87 ILE B O 1
ATOM 1500 N N . LEU B 1 88 ? 1.86 0.396 -11.039 1 97.88 88 LEU B N 1
ATOM 1501 C CA . LEU B 1 88 ? 2.812 0.917 -12.016 1 97.88 88 LEU B CA 1
ATOM 1502 C C . LEU B 1 88 ? 2.607 2.412 -12.227 1 97.88 88 LEU B C 1
ATOM 1504 O O . LEU B 1 88 ? 3.572 3.152 -12.438 1 97.88 88 LEU B O 1
ATOM 1508 N N . GLU B 1 89 ? 1.392 2.826 -12.227 1 97.44 89 GLU B N 1
ATOM 1509 C CA . GLU B 1 89 ? 1.114 4.254 -12.344 1 97.44 89 GLU B CA 1
ATOM 1510 C C . GLU B 1 89 ? 1.676 5.027 -11.156 1 97.44 89 GLU B C 1
ATOM 1512 O O . GLU B 1 89 ? 2.193 6.137 -11.32 1 97.44 89 GLU B O 1
ATOM 1517 N N . LEU B 1 90 ? 1.482 4.477 -10.008 1 97.62 90 LEU B N 1
ATOM 1518 C CA . LEU B 1 90 ? 2.066 5.09 -8.82 1 97.62 90 LEU B CA 1
ATOM 1519 C C . LEU B 1 90 ? 3.584 5.188 -8.945 1 97.62 90 LEU B C 1
ATOM 1521 O O . LEU B 1 90 ? 4.18 6.191 -8.555 1 97.62 90 LEU B O 1
ATOM 1525 N N . ASN B 1 91 ? 4.215 4.152 -9.484 1 97.62 91 ASN B N 1
ATOM 1526 C CA . ASN B 1 91 ? 5.656 4.141 -9.695 1 97.62 91 ASN B CA 1
ATOM 1527 C C . ASN B 1 91 ? 6.102 5.297 -10.594 1 97.62 91 ASN B C 1
ATOM 1529 O O . ASN B 1 91 ? 7.109 5.953 -10.312 1 97.62 91 ASN B O 1
ATOM 1533 N N . GLN B 1 92 ? 5.395 5.48 -11.625 1 95.38 92 GLN B N 1
ATOM 1534 C CA . GLN B 1 92 ? 5.691 6.566 -12.555 1 95.38 92 GLN B CA 1
ATOM 1535 C C . GLN B 1 92 ? 5.555 7.926 -11.875 1 95.38 92 GLN B C 1
ATOM 1537 O O . GLN B 1 92 ? 6.398 8.805 -12.062 1 95.38 92 GLN B O 1
ATOM 1542 N N . LEU B 1 93 ? 4.488 8.055 -11.094 1 94.62 93 LEU B N 1
ATOM 1543 C CA . LEU B 1 93 ? 4.203 9.305 -10.391 1 94.62 93 LEU B CA 1
ATOM 1544 C C . LEU B 1 93 ? 5.32 9.641 -9.406 1 94.62 93 LEU B C 1
ATOM 1546 O O . LEU B 1 93 ? 5.707 10.805 -9.273 1 94.62 93 LEU B O 1
ATOM 1550 N N . LEU B 1 94 ? 5.809 8.672 -8.766 1 95.19 94 LEU B N 1
ATOM 1551 C CA . LEU B 1 94 ? 6.789 8.875 -7.707 1 95.19 94 LEU B CA 1
ATOM 1552 C C . LEU B 1 94 ? 8.195 9.031 -8.281 1 95.19 94 LEU B C 1
ATOM 1554 O O . LEU B 1 94 ? 9.109 9.484 -7.594 1 95.19 94 LEU B O 1
ATOM 1558 N N . SER B 1 95 ? 8.438 8.555 -9.547 1 89.31 95 SER B N 1
ATOM 1559 C CA . SER B 1 95 ? 9.727 8.703 -10.211 1 89.31 95 SER B CA 1
ATOM 1560 C C . SER B 1 95 ? 9.914 10.109 -10.766 1 89.31 95 SER B C 1
ATOM 1562 O O . SER B 1 95 ? 11.039 10.555 -10.984 1 89.31 95 SER B O 1
ATOM 1564 N N . GLU B 1 96 ? 8.93 10.742 -11.281 1 73.94 96 GLU B N 1
ATOM 1565 C CA . GLU B 1 96 ? 8.992 12.047 -11.938 1 73.94 96 GLU B CA 1
ATOM 1566 C C . GLU 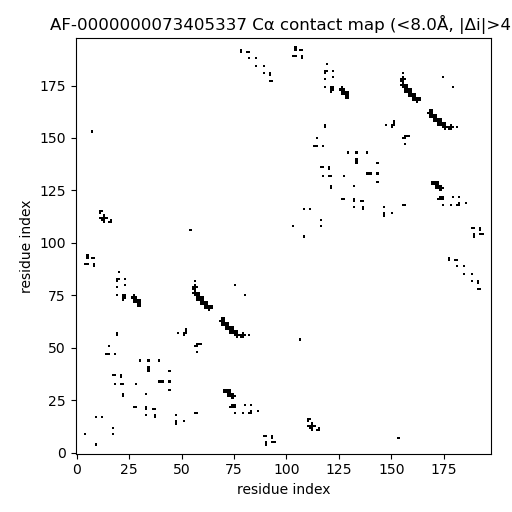B 1 96 ? 9.523 13.117 -10.984 1 73.94 96 GLU B C 1
ATOM 1568 O O . GLU B 1 96 ? 10.016 14.156 -11.422 1 73.94 96 GLU B O 1
ATOM 1573 N N . ASP B 1 97 ? 9.516 13.109 -9.68 1 57.59 97 ASP B N 1
ATOM 1574 C CA . ASP B 1 97 ? 10.023 14.234 -8.891 1 57.59 97 ASP B CA 1
ATOM 1575 C C . ASP B 1 97 ? 11.523 14.422 -9.117 1 57.59 97 ASP B C 1
ATOM 1577 O O . ASP B 1 97 ? 12.117 15.367 -8.594 1 57.59 97 ASP B O 1
ATOM 1581 N N . LYS B 1 98 ? 12.414 13.398 -9.609 1 49.78 98 LYS B N 1
ATOM 1582 C CA . LYS B 1 98 ? 13.82 13.742 -9.789 1 49.78 98 LYS B CA 1
ATOM 1583 C C . LYS B 1 98 ? 14 14.75 -10.914 1 49.78 98 LYS B C 1
ATOM 1585 O O . LYS B 1 98 ? 15.117 14.961 -11.398 1 49.78 98 LYS B O 1
ATOM 1590 N N . ALA B 1 99 ? 13.047 15.555 -11.398 1 35.31 99 ALA B N 1
ATOM 1591 C CA . ALA B 1 99 ? 13.609 16.719 -12.078 1 35.31 99 ALA B CA 1
ATOM 1592 C C . ALA B 1 99 ? 14.008 17.797 -11.078 1 35.31 99 ALA B C 1
ATOM 1594 O O . ALA B 1 99 ? 13.344 17.984 -10.055 1 35.31 99 ALA B O 1
#